Protein AF-K3WG74-F1 (afdb_monomer_lite)

Radius of gyration: 21.39 Å; chains: 1; bounding box: 51×37×61 Å

pLDDT: mean 89.41, std 8.89, range [55.78, 98.56]

Sequence (218 aa):
MHSLAFIHIAVHLGLRHLPSFRGLANLRSLTLTLLFQLEELPDFTDLGSLERLVLTFVSAIDLAPDMAPLRNLQNLMVSFRGTMCCNGFLNGTCDLNNSLCAESKLWGMPTATCLPSNRTGKLATDATRAVFAKFSSSVCSETTEVPETQDDFPDQDGMAQCNGVMYCQCVKPGNRIGMCYNPRMMALSCDGSILPIAMRKRQIKENVGEPRDPIEEV

Structure (mmCIF, N/CA/C/O backbone):
data_AF-K3WG74-F1
#
_entry.id   AF-K3WG74-F1
#
loop_
_atom_site.group_PDB
_atom_site.id
_atom_site.type_symbol
_atom_site.label_atom_id
_atom_site.label_alt_id
_atom_site.label_comp_id
_atom_site.label_asym_id
_atom_site.label_entity_id
_atom_site.label_seq_id
_atom_site.pdbx_PDB_ins_code
_atom_site.Cartn_x
_atom_site.Cartn_y
_atom_site.Cartn_z
_atom_site.occupancy
_atom_site.B_iso_or_equiv
_atom_site.auth_seq_id
_atom_site.auth_comp_id
_atom_site.auth_asym_id
_atom_site.auth_atom_id
_atom_site.pdbx_PDB_model_num
ATOM 1 N N . MET A 1 1 ? -29.083 -1.344 0.952 1.00 55.78 1 MET A N 1
ATOM 2 C CA . MET A 1 1 ? -28.088 -2.003 0.076 1.00 55.78 1 MET A CA 1
ATOM 3 C C . MET A 1 1 ? -27.671 -3.319 0.729 1.00 55.78 1 MET A C 1
ATOM 5 O O . MET A 1 1 ? -26.714 -3.331 1.481 1.00 55.78 1 MET A O 1
ATOM 9 N N . HIS A 1 2 ? -28.419 -4.409 0.522 1.00 64.69 2 HIS A N 1
ATOM 10 C CA . HIS A 1 2 ? -28.180 -5.691 1.219 1.00 64.69 2 HIS A CA 1
ATOM 11 C C . HIS A 1 2 ? -27.402 -6.721 0.383 1.00 64.69 2 HIS A C 1
ATOM 13 O O . HIS A 1 2 ? -27.216 -7.843 0.828 1.00 64.69 2 HIS A O 1
ATOM 19 N N . SER A 1 3 ? -26.939 -6.376 -0.818 1.00 86.19 3 SER A N 1
ATOM 20 C CA . SER A 1 3 ? -26.221 -7.301 -1.711 1.00 86.19 3 SER A CA 1
ATOM 21 C C . SER A 1 3 ? -24.768 -6.907 -1.976 1.00 86.19 3 SER A C 1
ATOM 23 O O . SER A 1 3 ? -24.046 -7.662 -2.624 1.00 86.19 3 SER A O 1
ATOM 25 N N . LEU A 1 4 ? -24.326 -5.734 -1.509 1.00 93.44 4 LEU A N 1
ATOM 26 C CA . LEU A 1 4 ? -22.985 -5.244 -1.804 1.00 93.44 4 LEU A CA 1
ATOM 27 C C . LEU A 1 4 ? -21.949 -6.038 -0.999 1.00 93.44 4 LEU A C 1
ATOM 29 O O . LEU A 1 4 ? -21.817 -5.847 0.206 1.00 93.44 4 LEU A O 1
ATOM 33 N N . ALA A 1 5 ? -21.239 -6.933 -1.684 1.00 96.25 5 ALA A N 1
ATOM 34 C CA . ALA A 1 5 ? -20.245 -7.824 -1.087 1.00 96.25 5 ALA A CA 1
ATOM 35 C C . ALA A 1 5 ? -18.794 -7.399 -1.369 1.00 96.25 5 ALA A C 1
ATOM 37 O O . ALA A 1 5 ? -17.890 -7.784 -0.628 1.00 96.25 5 ALA A O 1
ATOM 38 N N . PHE A 1 6 ? -18.565 -6.583 -2.402 1.00 97.19 6 PHE A N 1
ATOM 39 C CA . PHE A 1 6 ? -17.232 -6.182 -2.845 1.00 97.19 6 PHE A CA 1
ATOM 40 C C . PHE A 1 6 ? -17.208 -4.688 -3.154 1.00 97.19 6 PHE A C 1
ATOM 42 O O . PHE A 1 6 ? -18.033 -4.200 -3.926 1.00 97.19 6 PHE A O 1
ATOM 49 N N . ILE A 1 7 ? -16.248 -3.979 -2.569 1.00 97.31 7 ILE A N 1
ATOM 50 C CA . ILE A 1 7 ? -15.923 -2.594 -2.902 1.00 97.31 7 ILE A CA 1
ATOM 51 C C . ILE A 1 7 ? -14.438 -2.536 -3.246 1.00 97.31 7 ILE A C 1
ATOM 53 O O . ILE A 1 7 ? -13.589 -2.938 -2.449 1.00 97.31 7 ILE A O 1
ATOM 57 N N . HIS A 1 8 ? -14.134 -2.008 -4.428 1.00 97.38 8 HIS A N 1
ATOM 58 C CA . HIS A 1 8 ? -12.783 -1.673 -4.853 1.00 97.38 8 HIS A CA 1
ATOM 59 C C . HIS A 1 8 ? -12.791 -0.226 -5.337 1.00 97.38 8 HIS A C 1
ATOM 61 O O . HIS A 1 8 ? -13.470 0.093 -6.310 1.00 97.38 8 HIS A O 1
ATOM 67 N N . ILE A 1 9 ? -12.045 0.641 -4.658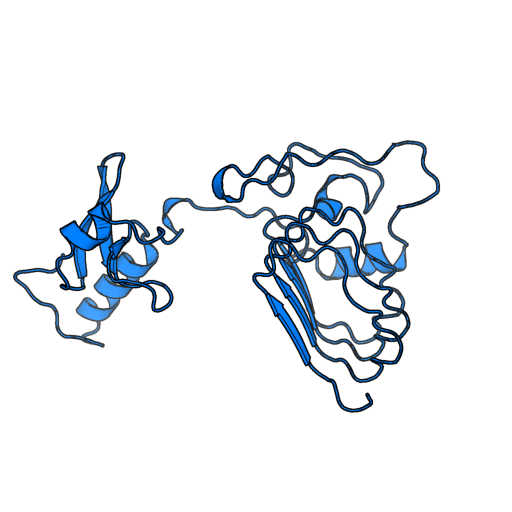 1.00 96.50 9 ILE A N 1
ATOM 68 C CA . ILE A 1 9 ? -11.878 2.045 -5.034 1.00 96.50 9 ILE A CA 1
ATOM 69 C C . ILE A 1 9 ? -10.384 2.282 -5.199 1.00 96.50 9 ILE A C 1
ATOM 71 O O . ILE A 1 9 ? -9.624 2.144 -4.239 1.00 96.50 9 ILE A O 1
ATOM 75 N N . ALA A 1 10 ? -9.967 2.613 -6.420 1.00 94.19 10 ALA A N 1
ATOM 76 C CA . ALA A 1 10 ? -8.564 2.800 -6.745 1.00 94.19 10 ALA A CA 1
ATOM 77 C C . ALA A 1 10 ? -8.319 4.035 -7.610 1.00 94.19 10 ALA A C 1
ATOM 79 O O . ALA A 1 10 ? -9.166 4.406 -8.416 1.00 94.19 10 ALA A O 1
ATOM 80 N N . VAL A 1 11 ? -7.132 4.631 -7.473 1.00 91.31 11 VAL A N 1
ATOM 81 C CA . VAL A 1 11 ? -6.637 5.723 -8.337 1.00 91.31 11 VAL A CA 1
ATOM 82 C C . VAL A 1 11 ? -7.508 6.988 -8.262 1.00 91.31 11 VAL A C 1
ATOM 84 O O . VAL A 1 11 ? -7.749 7.673 -9.253 1.00 91.31 11 VAL A O 1
ATOM 87 N N . HIS A 1 12 ? -7.962 7.340 -7.058 1.00 92.94 12 HIS A N 1
ATOM 88 C CA . HIS A 1 12 ? -8.667 8.599 -6.811 1.00 92.94 12 HIS A CA 1
ATOM 89 C C . HIS A 1 12 ? -7.807 9.535 -5.960 1.00 92.94 12 HIS A C 1
ATOM 91 O O . HIS A 1 12 ? -8.001 9.675 -4.754 1.00 92.94 12 HIS A O 1
ATOM 97 N N . LEU A 1 13 ? -6.856 10.204 -6.614 1.00 89.44 13 LEU A N 1
ATOM 98 C CA . LEU A 1 13 ? -5.808 10.976 -5.937 1.00 89.44 13 LEU A CA 1
ATOM 99 C C . LEU A 1 13 ? -6.343 12.181 -5.144 1.00 89.44 13 LEU A C 1
ATOM 101 O O . LEU A 1 13 ? -5.729 12.581 -4.162 1.00 89.44 13 LEU A O 1
ATOM 105 N N . GLY A 1 14 ? -7.478 12.749 -5.565 1.00 91.44 14 GLY A N 1
ATOM 106 C CA . GLY A 1 14 ? -8.129 13.897 -4.919 1.00 91.44 14 GLY A CA 1
ATOM 107 C C . GLY A 1 14 ? -9.347 13.551 -4.057 1.00 91.44 14 GLY A C 1
ATOM 108 O O . GLY A 1 14 ? -10.034 14.459 -3.593 1.00 91.44 14 GLY A O 1
ATOM 109 N N . LEU A 1 15 ? -9.670 12.264 -3.877 1.00 95.19 15 LEU A N 1
ATOM 110 C CA . LEU A 1 15 ? -10.800 11.861 -3.039 1.00 95.19 15 LEU A CA 1
ATOM 111 C C . LEU A 1 15 ? -10.425 12.017 -1.566 1.00 95.19 15 LEU A C 1
ATOM 113 O O . LEU A 1 15 ? -9.523 11.336 -1.089 1.00 95.19 15 LEU A O 1
ATOM 117 N N . ARG A 1 16 ? -11.144 12.891 -0.857 1.00 95.69 16 ARG A N 1
ATOM 118 C CA . ARG A 1 16 ? -10.861 13.212 0.551 1.00 95.69 16 ARG A CA 1
ATOM 119 C C . ARG A 1 16 ? -11.701 12.461 1.566 1.00 95.69 16 ARG A C 1
ATOM 121 O O . ARG A 1 16 ? -11.229 12.192 2.663 1.00 95.69 16 ARG A O 1
ATOM 128 N N . HIS A 1 17 ? -12.924 12.095 1.189 1.00 96.69 17 HIS A N 1
ATOM 129 C CA . HIS A 1 17 ? -13.871 11.436 2.081 1.00 96.69 17 HIS A CA 1
ATOM 130 C C . HIS A 1 17 ? -14.613 10.325 1.352 1.00 96.69 17 HIS A C 1
ATOM 132 O O . HIS A 1 17 ? -15.000 10.470 0.190 1.00 96.69 17 HIS A O 1
ATOM 138 N N . LEU A 1 18 ? -14.846 9.230 2.066 1.00 96.56 18 LEU A N 1
ATOM 139 C CA . LEU A 1 18 ? -15.735 8.159 1.640 1.00 96.56 18 LEU A CA 1
ATOM 140 C C . LEU A 1 18 ? -17.110 8.332 2.295 1.00 96.56 18 LEU A C 1
ATOM 142 O O . LEU A 1 18 ? -17.206 8.863 3.404 1.00 96.56 18 LEU A O 1
ATOM 146 N N . PRO A 1 19 ? -18.190 7.868 1.646 1.00 94.94 19 PRO A N 1
ATOM 147 C CA . PRO A 1 19 ? -19.478 7.759 2.314 1.00 94.94 19 PRO A CA 1
ATOM 148 C C . PRO A 1 19 ? -19.399 6.757 3.474 1.00 94.94 19 PRO A C 1
ATOM 150 O O . PRO A 1 19 ? -18.538 5.879 3.508 1.00 94.94 19 PRO A O 1
ATOM 153 N N . SER A 1 20 ? -20.341 6.863 4.413 1.00 95.56 20 SER A N 1
ATOM 154 C CA . SER A 1 20 ? -20.428 5.943 5.550 1.00 95.56 20 SER A CA 1
ATOM 155 C C . SER A 1 20 ? -20.570 4.481 5.108 1.00 95.56 20 SER A C 1
ATOM 157 O O . SER A 1 20 ? -21.320 4.172 4.182 1.00 95.56 20 SER A O 1
ATOM 159 N N . PHE A 1 21 ? -19.917 3.572 5.839 1.00 95.44 21 PHE A N 1
ATOM 160 C CA . PHE A 1 21 ? -20.070 2.122 5.681 1.00 95.44 21 PHE A CA 1
ATOM 161 C C . PHE A 1 21 ? -21.264 1.535 6.449 1.00 95.44 21 PHE A C 1
ATOM 163 O O . PHE A 1 21 ? -21.446 0.317 6.491 1.00 95.44 21 PHE A O 1
ATOM 170 N N . ARG A 1 22 ? -22.108 2.384 7.046 1.00 94.81 22 ARG A N 1
ATOM 171 C CA . ARG A 1 22 ? -23.292 1.940 7.782 1.00 94.81 22 ARG A CA 1
ATOM 172 C C . ARG A 1 22 ? -24.234 1.137 6.881 1.00 94.81 22 ARG A C 1
ATOM 174 O O . ARG A 1 22 ? -24.571 1.546 5.772 1.00 94.81 22 ARG A O 1
ATOM 181 N N . GLY A 1 23 ? -24.689 -0.007 7.378 1.00 93.44 23 GLY A N 1
ATOM 182 C CA . GLY A 1 23 ? -25.564 -0.936 6.669 1.00 93.44 23 GLY A CA 1
ATOM 183 C C . GLY A 1 23 ? -24.855 -1.883 5.695 1.00 93.44 23 GLY A C 1
ATOM 184 O O . GLY A 1 23 ? -25.531 -2.719 5.094 1.00 93.44 23 GLY A O 1
ATOM 185 N N . LEU A 1 24 ? -23.523 -1.822 5.555 1.00 94.75 24 LEU A N 1
ATOM 186 C CA . LEU A 1 24 ? -22.733 -2.735 4.714 1.00 94.75 24 LEU A CA 1
ATOM 187 C C . LEU A 1 24 ? -22.474 -4.102 5.383 1.00 94.75 24 LEU A C 1
ATOM 189 O O . LEU A 1 24 ? -21.395 -4.676 5.265 1.00 94.75 24 LEU A O 1
ATOM 193 N N . ALA A 1 25 ? -23.496 -4.667 6.031 1.00 94.25 25 ALA A N 1
ATOM 194 C CA . ALA A 1 25 ? -23.414 -5.907 6.812 1.00 94.25 25 ALA A CA 1
ATOM 195 C C . ALA A 1 25 ? -23.004 -7.154 6.010 1.00 94.25 25 ALA A C 1
ATOM 197 O O . ALA A 1 25 ? -22.552 -8.141 6.590 1.00 94.25 25 ALA A O 1
ATOM 198 N N . ASN A 1 26 ? -23.150 -7.114 4.683 1.00 95.75 26 ASN A N 1
ATOM 199 C CA . ASN A 1 26 ? -22.807 -8.211 3.776 1.00 95.75 26 ASN A CA 1
ATOM 200 C C . ASN A 1 26 ? -21.494 -7.980 3.013 1.00 95.75 26 ASN A C 1
ATOM 202 O O . ASN A 1 26 ? -21.145 -8.794 2.156 1.00 95.75 26 ASN A O 1
ATOM 206 N N . LEU A 1 27 ? -20.768 -6.895 3.307 1.00 97.50 27 LEU A N 1
ATOM 207 C CA . LEU A 1 27 ? -19.495 -6.604 2.662 1.00 97.50 27 LEU A CA 1
ATOM 208 C C . LEU A 1 27 ? -18.448 -7.634 3.093 1.00 97.50 27 LEU A C 1
ATOM 210 O O . LEU A 1 27 ? -18.176 -7.782 4.280 1.00 97.50 27 LEU A O 1
ATOM 214 N N . ARG A 1 28 ? -17.859 -8.331 2.120 1.00 97.94 28 ARG A N 1
ATOM 215 C CA . ARG A 1 28 ? -16.820 -9.350 2.322 1.00 97.94 28 ARG A CA 1
ATOM 216 C C . ARG A 1 28 ? -15.436 -8.856 1.936 1.00 97.94 28 ARG A C 1
ATOM 218 O O . ARG A 1 28 ? -14.453 -9.282 2.534 1.00 97.94 28 ARG A O 1
ATOM 225 N N . SER A 1 29 ? -15.340 -7.944 0.970 1.00 98.38 29 SER A N 1
ATOM 226 C CA . SER A 1 29 ? -14.064 -7.372 0.549 1.00 98.38 29 SER A CA 1
ATOM 227 C C . SER A 1 29 ? -14.130 -5.860 0.389 1.00 98.38 29 SER A C 1
ATOM 229 O O . SER A 1 29 ? -15.003 -5.337 -0.304 1.00 98.38 29 SER A O 1
ATOM 231 N N . LEU A 1 30 ? -13.155 -5.182 0.992 1.00 98.25 30 LEU A N 1
ATOM 232 C CA . LEU A 1 30 ? -12.907 -3.755 0.850 1.00 98.25 30 LEU A CA 1
ATOM 233 C C . LEU A 1 30 ? -11.456 -3.541 0.410 1.00 98.25 30 LEU A C 1
ATOM 235 O O . LEU A 1 30 ? -10.525 -3.923 1.117 1.00 98.25 30 LEU A O 1
ATOM 239 N N . THR A 1 31 ? -11.272 -2.945 -0.766 1.00 97.88 31 THR A N 1
ATOM 240 C CA . THR A 1 31 ? -9.962 -2.558 -1.302 1.00 97.88 31 THR A CA 1
ATOM 241 C C . THR A 1 31 ? -9.949 -1.061 -1.573 1.00 97.88 31 THR A C 1
ATOM 243 O O . THR A 1 31 ? -10.763 -0.570 -2.354 1.00 97.88 31 THR A O 1
ATOM 246 N N . LEU A 1 32 ? -9.030 -0.353 -0.921 1.00 96.69 32 LEU A N 1
ATOM 247 C CA . LEU A 1 32 ? -8.801 1.079 -1.068 1.00 96.69 32 LEU A CA 1
ATOM 248 C C . LEU A 1 32 ? -7.338 1.300 -1.468 1.00 96.69 32 LEU A C 1
ATOM 250 O O . LEU A 1 32 ? -6.422 1.013 -0.691 1.00 96.69 32 LEU A O 1
ATOM 254 N N . THR A 1 33 ? -7.119 1.789 -2.687 1.00 93.81 33 THR A N 1
ATOM 255 C CA . THR A 1 33 ? -5.785 1.847 -3.299 1.00 93.81 33 THR A CA 1
ATOM 256 C C . THR A 1 33 ? -5.506 3.204 -3.941 1.00 93.81 33 THR A C 1
ATOM 258 O O . THR A 1 33 ? -6.338 3.724 -4.674 1.00 93.81 33 THR A O 1
ATOM 261 N N . LEU A 1 34 ? -4.314 3.774 -3.732 1.00 91.94 34 LEU A N 1
ATOM 262 C CA . LEU A 1 34 ? -3.911 5.050 -4.351 1.00 91.94 34 LEU A CA 1
ATOM 263 C C . LEU A 1 34 ? -4.920 6.176 -4.042 1.00 91.94 34 LEU A C 1
ATOM 265 O O . LEU A 1 34 ? -5.407 6.868 -4.938 1.00 91.94 34 LEU A O 1
ATOM 269 N N . LEU A 1 35 ? -5.256 6.325 -2.756 1.00 93.44 35 LEU A N 1
ATOM 270 C CA . LEU A 1 35 ? -6.170 7.347 -2.234 1.00 93.44 35 LEU A CA 1
ATOM 271 C C . LEU A 1 35 ? -5.376 8.354 -1.404 1.00 93.44 35 LEU A C 1
ATOM 273 O O . LEU A 1 35 ? -5.464 8.404 -0.180 1.00 93.44 35 LEU A O 1
ATOM 277 N N . PHE A 1 36 ? -4.539 9.125 -2.091 1.00 89.62 36 PHE A N 1
ATOM 278 C CA . PHE A 1 36 ? -3.505 9.946 -1.463 1.00 89.62 36 PHE A CA 1
ATOM 279 C C . PHE A 1 36 ? -4.029 11.044 -0.540 1.00 89.62 36 PHE A C 1
ATOM 281 O O . PHE A 1 36 ? -3.348 11.394 0.417 1.00 89.62 36 PHE A O 1
ATOM 288 N N . GLN A 1 37 ? -5.209 11.590 -0.837 1.00 91.50 37 GLN A N 1
ATOM 289 C CA . GLN A 1 37 ? -5.832 12.656 -0.053 1.00 91.50 37 GLN A CA 1
ATOM 290 C C . GLN A 1 37 ? -6.964 12.163 0.851 1.00 91.50 37 GLN A C 1
ATOM 292 O O . GLN A 1 37 ? -7.633 12.998 1.452 1.00 91.50 37 GLN A O 1
ATOM 297 N N . LEU A 1 38 ? -7.200 10.849 0.951 1.00 94.62 38 LEU A N 1
ATOM 298 C CA . LEU A 1 38 ? -8.246 10.321 1.824 1.00 94.62 38 LEU A CA 1
ATOM 299 C C . LEU A 1 38 ? -7.862 10.602 3.277 1.00 94.62 38 LEU A C 1
ATOM 301 O O . LEU A 1 38 ? -6.853 10.095 3.755 1.00 94.62 38 LEU A O 1
ATOM 305 N N . GLU A 1 39 ? -8.655 11.428 3.951 1.00 93.38 39 GLU A N 1
ATOM 306 C CA . GLU A 1 39 ? -8.312 11.956 5.275 1.00 93.38 39 GLU A CA 1
ATOM 307 C C . GLU A 1 39 ? -8.609 10.934 6.380 1.00 93.38 39 GLU A C 1
ATOM 309 O O . GLU A 1 39 ? -7.867 10.812 7.354 1.00 93.38 39 GLU A O 1
ATOM 314 N N . GLU A 1 40 ? -9.680 10.156 6.216 1.00 93.94 40 GLU A N 1
ATOM 315 C CA . GLU A 1 40 ? -10.116 9.170 7.200 1.00 93.94 40 GLU A CA 1
ATOM 316 C C . GLU A 1 40 ? -10.863 7.994 6.565 1.00 93.94 40 GLU A C 1
ATOM 318 O O . GLU A 1 40 ? -11.428 8.082 5.470 1.00 93.94 40 GLU A O 1
ATOM 323 N N . LEU A 1 41 ? -10.882 6.875 7.290 1.00 95.62 41 LEU A N 1
ATOM 324 C CA . LEU A 1 41 ? -11.731 5.733 6.972 1.00 95.62 41 LEU A CA 1
ATOM 325 C C . LEU A 1 41 ? -13.051 5.853 7.741 1.00 95.62 41 LEU A C 1
ATOM 327 O O . LEU A 1 41 ? -13.020 6.097 8.950 1.00 95.62 41 LEU A O 1
ATOM 331 N N . PRO A 1 42 ? -14.202 5.611 7.090 1.00 96.31 42 PRO A N 1
ATOM 332 C CA . PRO A 1 42 ? -15.452 5.430 7.807 1.00 96.31 42 PRO A CA 1
ATOM 333 C C . PRO A 1 42 ? -15.363 4.257 8.789 1.00 96.31 42 PRO A C 1
ATOM 335 O O . PRO A 1 42 ? -14.639 3.286 8.565 1.00 96.31 42 PRO A O 1
ATOM 338 N N . ASP A 1 43 ? -16.136 4.349 9.865 1.00 96.00 43 ASP A N 1
ATOM 339 C CA . ASP A 1 43 ? -16.146 3.362 10.940 1.00 96.00 43 ASP A CA 1
ATOM 340 C C . ASP A 1 43 ? -16.548 1.943 10.479 1.00 96.00 43 ASP A C 1
ATOM 342 O O . ASP A 1 43 ? -17.328 1.759 9.539 1.00 96.00 43 ASP A O 1
ATOM 346 N N . PHE A 1 44 ? -16.010 0.930 11.163 1.00 97.38 44 PHE A N 1
ATOM 347 C CA . PHE A 1 44 ? -16.147 -0.481 10.801 1.00 97.38 44 PHE A CA 1
ATOM 348 C C . PHE A 1 44 ? -17.269 -1.233 11.539 1.00 97.38 44 PHE A C 1
ATOM 350 O O . PHE A 1 44 ? -17.385 -2.443 11.354 1.00 97.38 44 PHE A O 1
ATOM 357 N N . THR A 1 45 ? -18.114 -0.564 12.335 1.00 96.75 45 THR A N 1
ATOM 358 C CA . THR A 1 45 ? -19.142 -1.190 13.199 1.00 96.75 45 THR A CA 1
ATOM 359 C C . THR A 1 45 ? -20.008 -2.225 12.478 1.00 96.75 45 THR A C 1
ATOM 361 O O . THR A 1 45 ? -20.247 -3.305 13.016 1.00 96.75 45 THR A O 1
ATOM 364 N N . ASP A 1 46 ? -20.442 -1.937 11.248 1.00 95.94 46 ASP A N 1
ATOM 365 C CA . ASP A 1 46 ? -21.337 -2.820 10.490 1.00 95.94 46 ASP A CA 1
ATOM 366 C C . ASP A 1 46 ? -20.590 -3.829 9.596 1.00 95.94 46 ASP A C 1
ATOM 368 O O . ASP A 1 46 ? -21.221 -4.596 8.877 1.00 95.94 46 ASP A O 1
ATOM 372 N N . LEU A 1 47 ? -19.254 -3.883 9.632 1.00 96.81 47 LEU A N 1
ATOM 373 C CA . LEU A 1 47 ? -18.435 -4.713 8.736 1.00 96.81 47 LEU A CA 1
ATOM 374 C C . LEU A 1 47 ? -18.122 -6.109 9.304 1.00 96.81 47 LEU A C 1
ATOM 376 O O . LEU A 1 47 ? -17.056 -6.673 9.061 1.00 96.81 47 LEU A O 1
ATOM 380 N N . GLY A 1 48 ? -19.062 -6.702 10.044 1.00 96.75 48 GLY A N 1
ATOM 381 C CA . GLY A 1 48 ? -18.874 -8.007 10.694 1.00 96.75 48 GLY A CA 1
ATOM 382 C C . GLY A 1 48 ? -18.596 -9.172 9.737 1.00 96.75 48 GLY A C 1
ATOM 383 O O . GLY A 1 48 ? -17.924 -10.130 10.119 1.00 96.75 48 GLY A O 1
ATOM 384 N N . SER A 1 49 ? -19.067 -9.074 8.490 1.00 97.31 49 SER A N 1
ATOM 385 C CA . SER A 1 49 ? -18.853 -10.078 7.438 1.00 97.31 49 SER A CA 1
ATOM 386 C C . SER A 1 49 ? -17.576 -9.861 6.621 1.00 97.31 49 SER A C 1
ATOM 388 O O . SER A 1 49 ? -17.333 -10.626 5.688 1.00 97.31 49 SER A O 1
ATOM 390 N N . LEU A 1 50 ? -16.774 -8.836 6.929 1.00 98.44 50 LEU A N 1
ATOM 391 C CA . LEU A 1 50 ? -15.599 -8.497 6.134 1.00 98.44 50 LEU A CA 1
ATOM 392 C C . LEU A 1 50 ? -14.518 -9.570 6.290 1.00 98.44 50 LEU A C 1
ATOM 394 O O . LEU A 1 50 ? -14.001 -9.798 7.379 1.00 98.44 50 LEU A O 1
ATOM 398 N N . GLU A 1 51 ? -14.161 -10.206 5.179 1.00 98.56 51 GLU A N 1
ATOM 399 C CA . GLU A 1 51 ? -13.148 -11.260 5.096 1.00 98.56 51 GLU A CA 1
ATOM 400 C C . GLU A 1 51 ? -11.797 -10.697 4.627 1.00 98.56 51 GLU A C 1
ATOM 402 O O . GLU A 1 51 ? -10.742 -11.198 5.023 1.00 98.56 51 GLU A O 1
ATOM 407 N N . ARG A 1 52 ? -11.813 -9.638 3.803 1.00 98.50 52 ARG A N 1
ATOM 408 C CA . ARG A 1 52 ? -10.621 -9.021 3.206 1.00 98.50 52 ARG A CA 1
ATOM 409 C C . ARG A 1 52 ? -10.650 -7.497 3.303 1.00 98.50 52 ARG A C 1
ATOM 411 O O . ARG A 1 52 ? -11.529 -6.863 2.719 1.00 98.50 52 ARG A O 1
ATOM 418 N N . LEU A 1 53 ? -9.623 -6.925 3.929 1.00 98.19 53 LEU A N 1
ATOM 419 C CA . LEU A 1 53 ? -9.350 -5.488 3.951 1.00 98.19 53 LEU A CA 1
ATOM 420 C C . LEU A 1 53 ? -7.971 -5.206 3.347 1.00 98.19 53 LEU A C 1
ATOM 422 O O . LEU A 1 53 ? -6.962 -5.731 3.812 1.00 98.19 53 LEU A O 1
ATOM 426 N N . VAL A 1 54 ? -7.925 -4.381 2.304 1.00 96.56 54 VAL A N 1
ATOM 427 C CA . VAL A 1 54 ? -6.686 -3.974 1.633 1.00 96.56 54 VAL A CA 1
ATOM 428 C C . VAL A 1 54 ? -6.621 -2.455 1.593 1.00 96.56 54 VAL A C 1
ATOM 430 O O . VAL A 1 54 ? -7.495 -1.814 1.012 1.00 96.56 54 VAL A O 1
ATOM 433 N N . LEU A 1 55 ? -5.576 -1.899 2.199 1.00 94.81 55 LEU A N 1
ATOM 434 C CA . LEU A 1 55 ? -5.265 -0.476 2.226 1.00 94.81 55 LEU A CA 1
ATOM 435 C C . LEU A 1 55 ? -3.861 -0.279 1.649 1.00 94.81 55 LEU A C 1
ATOM 437 O O . LEU A 1 55 ? -2.869 -0.692 2.247 1.00 94.81 55 LEU A O 1
ATOM 441 N N . THR A 1 56 ? -3.753 0.338 0.478 1.00 90.75 56 THR A N 1
ATOM 442 C CA . THR A 1 56 ? -2.450 0.543 -0.175 1.00 90.75 56 THR A CA 1
ATOM 443 C C . THR A 1 56 ? -2.320 1.975 -0.658 1.00 90.75 56 THR A C 1
ATOM 445 O O . THR A 1 56 ? -3.211 2.450 -1.361 1.00 90.75 56 THR A O 1
ATOM 448 N N . PHE A 1 57 ? -1.210 2.643 -0.343 1.00 89.00 57 PHE A N 1
ATOM 449 C CA . PHE A 1 57 ? -1.026 4.068 -0.638 1.00 89.00 57 PHE A CA 1
ATOM 450 C C . PHE A 1 57 ? -2.167 4.947 -0.086 1.00 89.00 57 PHE A C 1
ATOM 452 O O . PHE A 1 57 ? -2.884 5.626 -0.827 1.00 89.00 57 PHE A O 1
ATOM 459 N N . VAL A 1 58 ? -2.336 4.904 1.233 1.00 89.81 58 VAL A N 1
ATOM 460 C CA . VAL A 1 58 ? -3.327 5.683 1.994 1.00 89.81 58 VAL A CA 1
ATOM 461 C C . VAL A 1 58 ? -2.608 6.645 2.944 1.00 89.81 58 VAL A C 1
ATOM 463 O O . VAL A 1 58 ? -2.858 6.689 4.145 1.00 89.81 58 VAL A O 1
ATOM 466 N N . SER A 1 59 ? -1.645 7.383 2.393 1.00 86.44 59 SER A N 1
ATOM 467 C CA . SER A 1 59 ? -0.650 8.159 3.140 1.00 86.44 59 SER A CA 1
ATOM 468 C C . SER A 1 59 ? -1.223 9.314 3.968 1.00 86.44 59 SER A C 1
ATOM 470 O O . SER A 1 59 ? -0.553 9.769 4.881 1.00 86.44 59 SER A O 1
ATOM 472 N N . ALA A 1 60 ? -2.426 9.810 3.670 1.00 89.25 60 ALA A N 1
ATOM 473 C CA . ALA A 1 60 ? -3.065 10.864 4.465 1.00 89.25 60 ALA A CA 1
ATOM 474 C C . ALA A 1 60 ? -3.839 10.329 5.685 1.00 89.25 60 ALA A C 1
ATOM 476 O O . ALA A 1 60 ? -4.239 11.112 6.544 1.00 89.25 60 ALA A O 1
ATOM 477 N N . ILE A 1 61 ? -4.031 9.008 5.787 1.00 91.31 61 ILE A N 1
ATOM 478 C CA . ILE A 1 61 ? -4.801 8.394 6.869 1.00 91.31 61 ILE A CA 1
ATOM 479 C C . ILE A 1 61 ? -3.888 8.118 8.062 1.00 91.31 61 ILE A C 1
ATOM 481 O O . ILE A 1 61 ? -3.163 7.120 8.106 1.00 91.31 61 ILE A O 1
ATOM 485 N N . ASP A 1 62 ? -3.998 8.970 9.078 1.00 90.19 62 ASP A N 1
ATOM 486 C CA . ASP A 1 62 ? -3.205 8.849 10.301 1.00 90.19 62 ASP A CA 1
ATOM 487 C C . ASP A 1 62 ? -3.610 7.676 11.197 1.00 90.19 62 ASP A C 1
ATOM 489 O O . ASP A 1 62 ? -2.802 7.216 12.006 1.00 90.19 62 ASP A O 1
ATOM 493 N N . LEU A 1 63 ? -4.859 7.214 11.104 1.00 91.38 63 LEU A N 1
ATOM 494 C CA . LEU A 1 63 ? -5.471 6.302 12.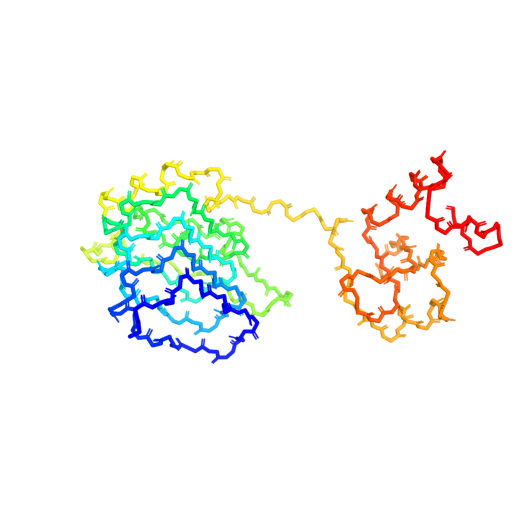071 1.00 91.38 63 LEU A CA 1
ATOM 495 C C . LEU A 1 63 ? -6.358 5.281 11.362 1.00 91.38 63 LEU A C 1
ATOM 497 O O . LEU A 1 63 ? -7.087 5.626 10.434 1.00 91.38 63 LEU A O 1
ATOM 501 N N . ALA A 1 64 ? -6.382 4.049 11.865 1.00 93.50 64 ALA A N 1
ATOM 502 C CA . ALA A 1 64 ? -7.424 3.094 11.504 1.00 93.50 64 ALA A CA 1
ATOM 503 C C . ALA A 1 64 ? -8.585 3.143 12.522 1.00 93.50 64 ALA A C 1
ATOM 505 O O . ALA A 1 64 ? -8.321 3.281 13.723 1.00 93.50 64 ALA A O 1
ATOM 506 N N . PRO A 1 65 ? -9.849 2.978 12.081 1.00 95.56 65 PRO A N 1
ATOM 507 C CA . PRO A 1 65 ? -10.975 2.714 12.972 1.00 95.56 65 PRO A CA 1
ATOM 508 C C . PRO A 1 65 ? -10.753 1.450 13.811 1.00 95.56 65 PRO A C 1
ATOM 510 O O . PRO A 1 65 ? -9.887 0.620 13.510 1.00 95.56 65 PRO A O 1
ATOM 513 N N . ASP A 1 66 ? -11.550 1.287 14.868 1.00 96.44 66 ASP A N 1
ATOM 514 C CA . ASP A 1 66 ? -11.495 0.074 15.682 1.00 96.44 66 ASP A CA 1
ATOM 515 C C . ASP A 1 66 ? -11.826 -1.159 14.829 1.00 96.44 66 ASP A C 1
ATOM 517 O O . ASP A 1 66 ? -12.814 -1.192 14.097 1.00 96.44 66 ASP A O 1
ATOM 521 N N . MET A 1 67 ? -10.981 -2.184 14.917 1.00 97.56 67 MET A N 1
ATOM 522 C CA . MET A 1 67 ? -11.136 -3.430 14.172 1.00 97.56 67 MET A CA 1
ATOM 523 C C . MET A 1 67 ? -11.843 -4.518 14.987 1.00 97.56 67 MET A C 1
ATOM 525 O O . MET A 1 67 ? -12.079 -5.600 14.453 1.00 97.56 67 MET A O 1
ATOM 529 N N . ALA A 1 68 ? -12.241 -4.251 16.239 1.00 97.94 68 ALA A N 1
ATOM 530 C CA . ALA A 1 68 ? -13.067 -5.169 17.032 1.00 97.94 68 ALA A CA 1
ATOM 531 C C . ALA A 1 68 ? -14.324 -5.703 16.298 1.00 97.94 68 ALA A C 1
ATOM 533 O O . ALA A 1 68 ? -14.663 -6.878 16.480 1.00 97.94 68 ALA A O 1
ATOM 534 N N . PRO A 1 69 ? -15.018 -4.916 15.446 1.00 97.75 69 PRO A N 1
ATOM 535 C CA . PRO A 1 69 ? -16.162 -5.414 14.683 1.00 97.75 69 PRO A CA 1
ATOM 536 C C . PRO A 1 69 ? -15.811 -6.431 13.584 1.00 97.75 69 PRO A C 1
ATOM 538 O O . PRO A 1 69 ? -16.690 -7.186 13.172 1.00 97.75 69 PRO A O 1
ATOM 541 N N . LEU A 1 70 ? -14.556 -6.494 13.119 1.00 97.94 70 LEU A N 1
ATOM 542 C CA . LEU A 1 70 ? -14.116 -7.291 11.962 1.00 97.94 70 LEU A CA 1
ATOM 543 C C . LEU A 1 70 ? -13.916 -8.781 12.308 1.00 97.94 70 LEU A C 1
ATOM 545 O O . LEU A 1 70 ? -12.831 -9.347 12.162 1.00 97.94 70 LEU A O 1
ATOM 549 N N . ARG A 1 71 ? -14.976 -9.434 12.788 1.00 96.44 71 ARG A N 1
ATOM 550 C CA . ARG A 1 71 ? -14.937 -10.794 13.360 1.00 96.44 71 ARG A CA 1
ATOM 551 C C . ARG A 1 71 ? -14.536 -11.877 12.355 1.00 96.44 71 ARG A C 1
ATOM 553 O O . ARG A 1 71 ? -13.935 -12.872 12.752 1.00 96.44 71 ARG A O 1
ATOM 560 N N . ASN A 1 72 ? -14.834 -11.671 11.073 1.00 98.00 72 ASN A N 1
ATOM 561 C CA . ASN A 1 72 ? -14.573 -12.636 10.004 1.00 98.00 72 ASN A CA 1
ATOM 562 C C . ASN A 1 72 ? -13.303 -12.330 9.197 1.00 98.00 72 ASN A C 1
ATOM 564 O O . ASN A 1 72 ? -13.084 -12.957 8.162 1.00 98.00 72 ASN A O 1
ATOM 568 N N . LEU A 1 73 ? -12.457 -11.396 9.650 1.00 98.44 73 LEU A N 1
ATOM 569 C CA . LEU A 1 73 ? -11.297 -10.957 8.878 1.00 98.44 73 LEU A CA 1
ATOM 570 C C . LEU A 1 73 ? -10.266 -12.086 8.724 1.00 98.44 73 LEU A C 1
ATOM 572 O O . LEU A 1 73 ? -9.649 -12.554 9.692 1.00 98.44 73 LEU A O 1
ATOM 576 N N . GLN A 1 74 ? -10.066 -12.498 7.474 1.00 98.00 74 GLN A N 1
ATOM 577 C CA . GLN A 1 74 ? -9.127 -13.539 7.059 1.00 98.00 74 GLN A CA 1
ATOM 578 C C . GLN A 1 74 ? -7.878 -12.957 6.406 1.00 98.00 74 GLN A C 1
ATOM 580 O O . GLN A 1 74 ? -6.833 -13.594 6.439 1.00 98.00 74 GLN A O 1
ATOM 585 N N . ASN A 1 75 ? -7.978 -11.761 5.821 1.00 97.25 75 ASN A N 1
ATOM 586 C CA . ASN A 1 75 ? -6.878 -11.090 5.144 1.00 97.25 75 ASN A CA 1
ATOM 587 C C . ASN A 1 75 ? -6.877 -9.595 5.468 1.00 97.25 75 ASN A C 1
ATOM 589 O O . ASN A 1 75 ? -7.875 -8.906 5.237 1.00 97.25 75 ASN A O 1
ATOM 593 N N . LEU A 1 76 ? -5.733 -9.093 5.928 1.00 96.69 76 LEU A N 1
ATOM 594 C CA . LEU A 1 76 ? -5.466 -7.668 6.084 1.00 96.69 76 LEU A CA 1
ATOM 595 C C . LEU A 1 76 ? -4.152 -7.321 5.388 1.00 96.69 76 LEU A C 1
ATOM 597 O O . LEU A 1 76 ? -3.135 -7.968 5.630 1.00 96.69 76 LEU A O 1
ATOM 601 N N . MET A 1 77 ? -4.169 -6.289 4.553 1.00 93.38 77 MET A N 1
ATOM 602 C CA . MET A 1 77 ? -2.970 -5.731 3.937 1.00 93.38 77 MET A CA 1
ATOM 603 C C . MET A 1 77 ? -2.944 -4.223 4.142 1.00 93.38 77 MET A C 1
ATOM 605 O O . MET A 1 77 ? -3.911 -3.539 3.809 1.00 93.38 77 MET A O 1
ATOM 609 N N . VAL A 1 78 ? -1.832 -3.724 4.676 1.00 91.88 78 VAL A N 1
ATOM 610 C CA . VAL A 1 78 ? -1.541 -2.291 4.797 1.00 91.88 78 VAL A CA 1
ATOM 611 C C . VAL A 1 78 ? -0.125 -2.081 4.283 1.00 91.88 78 VAL A C 1
ATOM 613 O O . VAL A 1 78 ? 0.828 -2.465 4.957 1.00 91.88 78 VAL A O 1
ATOM 616 N N . SER A 1 79 ? 0.025 -1.534 3.078 1.00 84.81 79 SER A N 1
ATOM 617 C CA . SER A 1 79 ? 1.326 -1.503 2.392 1.00 84.81 79 SER A CA 1
ATOM 618 C C . SER A 1 79 ? 1.552 -0.243 1.558 1.00 84.81 79 SER A C 1
ATOM 620 O O . SER A 1 79 ? 0.632 0.541 1.315 1.00 84.81 79 SER A O 1
ATOM 622 N N . PHE A 1 80 ? 2.787 -0.084 1.068 1.00 72.25 80 PHE A N 1
ATOM 623 C CA . PHE A 1 80 ? 3.226 0.946 0.119 1.00 72.25 80 PHE A CA 1
ATOM 624 C C . PHE A 1 80 ? 3.100 2.410 0.566 1.00 72.25 80 PHE A C 1
ATOM 626 O O . PHE A 1 80 ? 3.534 3.260 -0.201 1.00 72.25 80 PHE A O 1
ATOM 633 N N . ARG A 1 81 ? 2.545 2.689 1.762 1.00 74.62 81 ARG A N 1
ATOM 634 C CA . ARG A 1 81 ? 2.598 3.926 2.587 1.00 74.62 81 ARG A CA 1
ATOM 635 C C . ARG A 1 81 ? 1.265 4.163 3.303 1.00 74.62 81 ARG A C 1
ATOM 637 O O . ARG A 1 81 ? 0.256 4.481 2.677 1.00 74.62 81 ARG A O 1
ATOM 644 N N . GLY A 1 82 ? 1.279 4.040 4.625 1.00 78.81 82 GLY A N 1
ATOM 645 C CA . GLY A 1 82 ? 0.188 4.441 5.510 1.00 78.81 82 GLY A CA 1
ATOM 646 C C . GLY A 1 82 ? 0.803 4.996 6.785 1.00 78.81 82 GLY A C 1
ATOM 647 O O . GLY A 1 82 ? 1.524 4.271 7.471 1.00 78.81 82 GLY A O 1
ATOM 648 N N . THR A 1 83 ? 0.561 6.271 7.092 1.00 88.88 83 THR A N 1
ATOM 649 C CA . THR A 1 83 ? 1.241 6.960 8.205 1.00 88.88 83 THR A CA 1
ATOM 650 C C . THR A 1 83 ? 0.944 6.298 9.546 1.00 88.88 83 THR A C 1
ATOM 652 O O . THR A 1 83 ? 1.820 6.255 10.409 1.00 88.88 83 THR A O 1
ATOM 655 N N . MET A 1 84 ? -0.217 5.645 9.673 1.00 90.88 84 MET A N 1
ATOM 656 C CA . MET A 1 84 ? -0.593 4.790 10.807 1.00 90.88 84 MET A CA 1
ATOM 657 C C . MET A 1 84 ? 0.440 3.702 11.176 1.00 90.88 84 MET A C 1
ATOM 659 O O . MET A 1 84 ? 0.437 3.211 12.304 1.00 90.88 84 MET A O 1
ATOM 663 N N . CYS A 1 85 ? 1.323 3.312 10.250 1.00 91.25 85 CYS A N 1
ATOM 664 C CA . CYS A 1 85 ? 2.364 2.311 10.492 1.00 91.25 85 CYS A CA 1
ATOM 665 C C . CYS A 1 85 ? 3.569 2.842 11.275 1.00 91.25 85 CYS A C 1
ATOM 667 O O . CYS A 1 85 ? 4.334 2.046 11.810 1.00 91.25 85 CYS A O 1
ATOM 669 N N . CYS A 1 86 ? 3.752 4.160 11.349 1.00 91.50 86 CYS A N 1
ATOM 670 C CA . CYS A 1 86 ? 4.952 4.754 11.934 1.00 91.50 86 CYS A CA 1
ATOM 671 C C . CYS A 1 86 ? 4.681 6.002 12.784 1.00 91.50 86 CYS A C 1
ATOM 673 O O . CYS A 1 86 ? 5.568 6.450 13.497 1.00 91.50 86 CYS A O 1
ATOM 675 N N . ASN A 1 87 ? 3.496 6.614 12.700 1.00 92.81 87 ASN A N 1
ATOM 676 C CA . ASN A 1 87 ? 3.205 7.902 13.337 1.00 92.81 87 ASN A CA 1
ATOM 677 C C . ASN A 1 87 ? 2.890 7.770 14.841 1.00 92.81 87 ASN A C 1
ATOM 679 O O . ASN A 1 87 ? 2.464 8.733 15.481 1.00 92.81 87 ASN A O 1
ATOM 683 N N . GLY A 1 88 ? 3.061 6.572 15.411 1.00 92.75 88 GLY A N 1
ATOM 684 C CA . GLY A 1 88 ? 2.722 6.239 16.792 1.00 92.75 88 GLY A CA 1
ATOM 685 C C . GLY A 1 88 ? 1.283 5.775 17.017 1.00 92.75 88 GLY A C 1
ATOM 686 O O . GLY A 1 88 ? 0.895 5.590 18.168 1.00 92.75 88 GLY A O 1
ATOM 687 N N . PHE A 1 89 ? 0.461 5.581 15.981 1.00 93.94 89 PHE A N 1
ATOM 688 C CA . PHE A 1 89 ? -0.920 5.099 16.127 1.00 93.94 89 PHE A CA 1
ATOM 689 C C . PHE A 1 89 ? -1.031 3.768 16.898 1.00 93.94 89 PHE A C 1
ATOM 691 O O . PHE A 1 89 ? -1.827 3.671 17.836 1.00 93.94 89 PHE A O 1
ATOM 698 N N . LEU A 1 90 ? -0.230 2.759 16.538 1.00 92.25 90 LEU A N 1
ATOM 699 C CA . LEU A 1 90 ? -0.396 1.389 17.044 1.00 92.25 90 LEU A CA 1
ATOM 700 C C . LEU A 1 90 ? -0.072 1.235 18.538 1.00 92.25 90 LEU A C 1
ATOM 702 O O . LEU A 1 90 ? -0.830 0.606 19.280 1.00 92.25 90 LEU A O 1
ATOM 706 N N . ASN A 1 91 ? 1.048 1.801 18.982 1.00 88.88 91 ASN A N 1
ATOM 707 C CA . ASN A 1 91 ? 1.603 1.581 20.322 1.00 88.88 91 ASN A CA 1
ATOM 708 C C . ASN A 1 91 ? 2.133 2.862 20.993 1.00 88.88 91 ASN A C 1
ATOM 710 O O . ASN A 1 91 ? 2.744 2.781 22.053 1.00 88.88 91 ASN A O 1
ATOM 714 N N . GLY A 1 92 ? 1.921 4.036 20.393 1.00 90.12 92 GLY A N 1
ATOM 715 C CA . GLY A 1 92 ? 2.460 5.307 20.884 1.00 90.12 92 GLY A CA 1
ATOM 716 C C . GLY A 1 92 ? 3.909 5.589 20.473 1.00 90.12 92 GLY A C 1
ATOM 717 O O . GLY A 1 92 ? 4.386 6.698 20.701 1.00 90.12 92 GLY A O 1
ATOM 718 N N . THR A 1 93 ? 4.608 4.643 19.839 1.00 90.44 93 THR A N 1
ATOM 719 C CA . THR A 1 93 ? 5.989 4.823 19.375 1.00 90.44 93 THR A CA 1
ATOM 720 C C . THR A 1 93 ? 6.003 5.320 17.936 1.00 90.44 93 THR A C 1
ATOM 722 O O . THR A 1 93 ? 5.558 4.620 17.030 1.00 90.44 93 THR A O 1
ATOM 725 N N . CYS A 1 94 ? 6.513 6.533 17.729 1.00 92.81 94 CYS A N 1
ATOM 726 C CA . CYS A 1 94 ? 6.706 7.084 16.395 1.00 92.81 94 CYS A CA 1
ATOM 727 C C . CYS A 1 94 ? 8.102 6.748 15.851 1.00 92.81 94 CYS A C 1
ATOM 729 O O . CYS A 1 94 ? 9.085 6.916 16.573 1.00 92.81 94 CYS A O 1
ATOM 731 N N . ASP A 1 95 ? 8.186 6.339 14.586 1.00 91.62 95 ASP A N 1
ATOM 732 C CA . ASP A 1 95 ? 9.436 6.084 13.867 1.00 91.62 95 ASP A CA 1
ATOM 733 C C . ASP A 1 95 ? 9.396 6.684 12.453 1.00 91.62 95 ASP A C 1
ATOM 735 O O . ASP A 1 95 ? 8.982 6.047 11.486 1.00 91.62 95 ASP A O 1
ATOM 739 N N . LEU A 1 96 ? 9.848 7.933 12.314 1.00 90.25 96 LEU A N 1
ATOM 740 C CA . LEU A 1 96 ? 9.898 8.614 11.014 1.00 90.25 96 LEU A CA 1
ATOM 741 C C . LEU A 1 96 ? 11.021 8.107 10.093 1.00 90.25 96 LEU A C 1
ATOM 743 O O . LEU A 1 96 ? 11.062 8.514 8.934 1.00 90.25 96 LEU A O 1
ATOM 747 N N . ASN A 1 97 ? 11.912 7.228 10.573 1.00 88.75 97 ASN A N 1
ATOM 748 C CA . ASN A 1 97 ? 12.906 6.577 9.718 1.00 88.75 97 ASN A CA 1
ATOM 749 C C . ASN A 1 97 ? 12.318 5.378 8.961 1.00 88.75 97 ASN A C 1
ATOM 751 O O . ASN A 1 97 ? 12.940 4.892 8.017 1.00 88.75 97 ASN A O 1
ATOM 755 N N . ASN A 1 98 ? 11.123 4.915 9.339 1.00 86.94 98 ASN A N 1
ATOM 756 C CA . ASN A 1 98 ? 10.432 3.852 8.627 1.00 86.94 98 ASN A CA 1
ATOM 757 C C . ASN A 1 98 ? 10.130 4.274 7.175 1.00 86.94 98 ASN A C 1
ATOM 759 O O . ASN A 1 98 ? 9.555 5.338 6.918 1.00 86.94 98 ASN A O 1
ATOM 763 N N . SER A 1 99 ? 10.469 3.413 6.211 1.00 83.69 99 SER A N 1
ATOM 764 C CA . SER A 1 99 ? 10.326 3.693 4.774 1.00 83.69 99 SER A CA 1
ATOM 765 C C . SER A 1 99 ? 8.885 3.992 4.341 1.00 83.69 99 SER A C 1
ATOM 767 O O . SER A 1 99 ? 8.672 4.749 3.392 1.00 83.69 99 SER A O 1
ATOM 769 N N . LEU A 1 100 ? 7.884 3.490 5.075 1.00 85.00 100 LEU A N 1
ATOM 770 C CA . LEU A 1 100 ? 6.462 3.758 4.829 1.00 85.00 100 LEU A CA 1
ATOM 771 C C . LEU A 1 100 ? 6.044 5.200 5.145 1.00 85.00 100 LEU A C 1
ATOM 773 O O . LEU A 1 100 ? 4.931 5.596 4.798 1.00 85.00 100 LEU A O 1
ATOM 777 N N . CYS A 1 101 ? 6.918 5.971 5.786 1.00 87.88 101 CYS A N 1
ATOM 778 C CA . CYS A 1 101 ? 6.654 7.330 6.245 1.00 87.88 101 CYS A CA 1
ATOM 779 C C . CYS A 1 101 ? 7.671 8.367 5.793 1.00 87.88 101 CYS A C 1
ATOM 781 O O . CYS A 1 101 ? 7.462 9.560 6.021 1.00 87.88 101 CYS A O 1
ATOM 783 N N . ALA A 1 102 ? 8.737 7.923 5.132 1.00 85.31 102 ALA A N 1
ATOM 784 C CA . ALA A 1 102 ? 9.663 8.796 4.436 1.00 85.31 102 ALA A CA 1
ATOM 785 C C . ALA A 1 102 ? 8.943 9.617 3.351 1.00 85.31 102 ALA A C 1
ATOM 787 O O . ALA A 1 102 ? 7.842 9.281 2.921 1.00 85.31 102 ALA A O 1
ATOM 788 N N . GLU A 1 103 ? 9.579 10.664 2.841 1.00 85.25 103 GLU A N 1
ATOM 789 C CA . GLU A 1 103 ? 9.097 11.369 1.650 1.00 85.25 103 GLU A CA 1
ATOM 790 C C . GLU A 1 103 ? 8.985 10.404 0.446 1.00 85.25 103 GLU A C 1
ATOM 792 O O . GLU A 1 103 ? 9.797 9.489 0.278 1.00 85.25 103 GLU A O 1
ATOM 797 N N . SER A 1 104 ? 7.988 10.606 -0.420 1.00 79.56 104 SER A N 1
ATOM 798 C CA . SER A 1 104 ? 7.953 9.995 -1.752 1.00 79.56 104 SER A CA 1
ATOM 799 C C . SER A 1 104 ? 7.926 11.068 -2.825 1.00 79.56 104 SER A C 1
ATOM 801 O O . SER A 1 104 ? 6.879 11.644 -3.114 1.00 79.56 104 SER A O 1
ATOM 803 N N . LYS A 1 105 ? 9.070 11.289 -3.474 1.00 78.06 105 LYS A N 1
ATOM 804 C CA . LYS A 1 105 ? 9.166 12.224 -4.604 1.00 78.06 105 LYS A CA 1
ATOM 805 C C . LYS A 1 105 ? 8.384 11.737 -5.820 1.00 78.06 105 LYS A C 1
ATOM 807 O O . LYS A 1 105 ? 7.742 12.543 -6.479 1.00 78.06 105 LYS A O 1
ATOM 812 N N . LEU A 1 106 ? 8.395 10.424 -6.071 1.00 73.88 106 LEU A N 1
ATOM 813 C CA . LEU A 1 106 ? 7.665 9.809 -7.184 1.00 73.88 106 LEU A CA 1
ATOM 814 C C . LEU A 1 106 ? 6.158 10.074 -7.090 1.00 73.88 106 LEU A C 1
ATOM 816 O O . LEU A 1 106 ? 5.524 10.389 -8.090 1.00 73.88 106 LEU A O 1
ATOM 820 N N . TRP A 1 107 ? 5.599 9.970 -5.883 1.00 74.62 107 TRP A N 1
ATOM 821 C CA . TRP A 1 107 ? 4.162 10.125 -5.654 1.00 74.62 107 TRP A CA 1
ATOM 822 C C . TRP A 1 107 ? 3.769 11.505 -5.115 1.00 74.62 107 TRP A C 1
ATOM 824 O O . TRP A 1 107 ? 2.591 11.738 -4.869 1.00 74.62 107 TRP A O 1
ATOM 834 N N . GLY A 1 108 ? 4.725 12.421 -4.920 1.00 77.06 108 GLY A N 1
ATOM 835 C CA . GLY A 1 108 ? 4.478 13.740 -4.326 1.00 77.06 108 GLY A CA 1
ATOM 836 C C . GLY A 1 108 ? 3.953 13.679 -2.886 1.00 77.06 108 GLY A C 1
ATOM 837 O O . GLY A 1 108 ? 3.184 14.548 -2.480 1.00 77.06 108 GLY A O 1
ATOM 838 N N . MET A 1 109 ? 4.313 12.638 -2.128 1.00 78.50 109 MET A N 1
ATOM 839 C CA . MET A 1 109 ? 3.857 12.449 -0.747 1.00 78.50 109 MET A CA 1
ATOM 840 C C . MET A 1 109 ? 4.879 13.033 0.237 1.00 78.50 109 MET A C 1
ATOM 842 O O . MET A 1 109 ? 6.052 12.649 0.170 1.00 78.50 109 MET A O 1
ATOM 846 N N . PRO A 1 110 ? 4.465 13.907 1.170 1.00 84.38 110 PRO A N 1
ATOM 847 C CA . PRO A 1 110 ? 5.361 14.432 2.193 1.00 84.38 110 PRO A CA 1
ATOM 848 C C . PRO A 1 110 ? 5.708 13.366 3.241 1.00 84.38 110 PRO A C 1
ATOM 850 O O . PRO A 1 110 ? 5.022 12.352 3.376 1.00 84.38 110 PRO A O 1
ATOM 853 N N . THR A 1 111 ? 6.764 13.628 4.012 1.00 87.44 111 THR A N 1
ATOM 854 C CA . THR A 1 111 ? 7.097 12.845 5.209 1.00 87.44 111 THR A CA 1
ATOM 855 C C . THR A 1 111 ? 5.936 12.872 6.206 1.00 87.44 111 THR A C 1
ATOM 857 O O . THR A 1 111 ? 5.302 13.911 6.407 1.00 87.44 111 THR A O 1
ATOM 860 N N . ALA A 1 112 ? 5.679 11.737 6.857 1.00 90.00 112 ALA A N 1
ATOM 861 C CA . ALA A 1 112 ? 4.696 11.643 7.930 1.00 90.00 112 ALA A CA 1
ATOM 862 C C . ALA A 1 112 ? 5.044 12.567 9.110 1.00 90.00 112 ALA A C 1
ATOM 864 O O . ALA A 1 112 ? 6.202 12.923 9.334 1.00 90.00 112 ALA A O 1
ATOM 865 N N . THR A 1 113 ? 4.042 12.890 9.925 1.00 91.94 113 THR A N 1
ATOM 866 C CA . THR A 1 113 ? 4.249 13.575 11.207 1.00 91.94 113 THR A CA 1
ATOM 867 C C . THR A 1 113 ? 3.878 12.656 12.360 1.00 91.94 113 THR A C 1
ATOM 869 O O . THR A 1 113 ? 2.954 11.851 12.252 1.00 91.94 113 THR A O 1
ATOM 872 N N . CYS A 1 114 ? 4.611 12.750 13.469 1.00 92.81 114 CYS A N 1
ATOM 873 C CA . CYS A 1 114 ? 4.283 11.978 14.661 1.00 92.81 114 CYS A CA 1
ATOM 874 C C . CYS A 1 114 ? 3.012 12.509 15.318 1.00 92.81 114 CYS A C 1
ATOM 876 O O . CYS A 1 114 ? 2.858 13.716 15.523 1.00 92.81 114 CYS A O 1
ATOM 878 N N . LEU A 1 115 ? 2.145 11.597 15.749 1.00 92.25 115 LEU A N 1
ATOM 879 C CA . LEU A 1 115 ? 1.043 11.943 16.632 1.00 92.25 115 LEU A CA 1
ATOM 880 C C . LEU A 1 115 ? 1.596 12.354 18.017 1.00 92.25 115 LEU A C 1
ATOM 882 O O . LEU A 1 115 ? 2.595 11.786 18.462 1.00 92.25 115 LEU A O 1
ATOM 886 N N . PRO A 1 116 ? 0.948 13.289 18.742 1.00 89.38 116 PRO A N 1
ATOM 887 C CA . PRO A 1 116 ? 1.437 13.765 20.040 1.00 89.38 116 PRO A CA 1
ATOM 888 C C . PRO A 1 116 ? 1.636 12.637 21.065 1.00 89.38 116 PRO A C 1
ATOM 890 O O . PRO A 1 116 ? 0.775 11.770 21.191 1.00 89.38 116 PRO A O 1
ATOM 893 N N . SER A 1 117 ? 2.717 12.666 21.848 1.00 79.69 117 SER A N 1
ATOM 894 C CA . SER A 1 117 ? 3.061 11.566 22.770 1.00 79.69 117 SER A CA 1
ATOM 895 C C . SER A 1 117 ? 2.146 11.455 24.001 1.00 79.69 117 SER A C 1
ATOM 897 O O . SER A 1 117 ? 1.892 10.355 24.475 1.00 79.69 117 SER A O 1
ATOM 899 N N . ASN A 1 118 ? 1.598 12.570 24.502 1.00 79.44 118 ASN A N 1
ATOM 900 C CA . ASN A 1 118 ? 0.794 12.616 25.741 1.00 79.44 118 ASN A CA 1
ATOM 901 C C . ASN A 1 118 ? -0.723 12.506 25.500 1.00 79.44 118 ASN A C 1
ATOM 903 O O . ASN A 1 118 ? -1.528 13.042 26.263 1.00 79.44 118 ASN A O 1
ATOM 907 N N . ARG A 1 119 ? -1.137 11.869 24.404 1.00 81.81 119 ARG A N 1
ATOM 908 C CA . ARG A 1 119 ? -2.554 11.752 24.036 1.00 81.81 119 ARG A CA 1
ATOM 909 C C . ARG A 1 119 ? -3.199 10.518 24.656 1.00 81.81 119 ARG A C 1
ATOM 911 O O . ARG A 1 119 ? -2.649 9.425 24.618 1.00 81.81 119 ARG A O 1
ATOM 918 N N . THR A 1 120 ? -4.418 10.693 25.147 1.00 73.62 120 THR A N 1
ATOM 919 C CA . THR A 1 120 ? -5.299 9.595 25.576 1.00 73.62 120 THR A CA 1
ATOM 920 C C . THR A 1 120 ? -6.167 9.065 24.431 1.00 73.62 120 THR A C 1
ATOM 922 O O . THR A 1 120 ? -6.710 7.969 24.524 1.00 73.62 120 THR A O 1
ATOM 925 N N . GLY A 1 121 ? -6.288 9.828 23.338 1.00 75.75 121 GLY A N 1
ATOM 926 C CA . GLY A 1 121 ? -7.029 9.464 22.131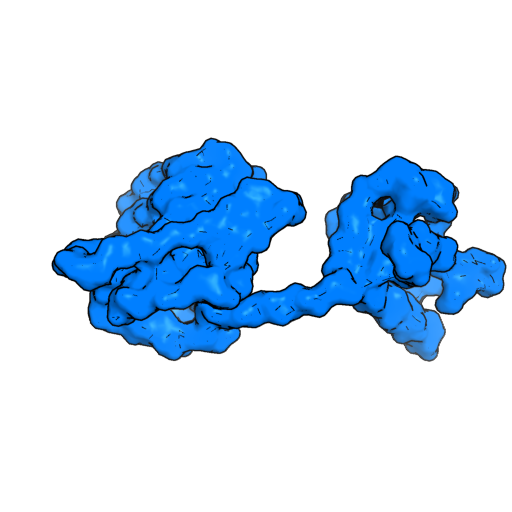 1.00 75.75 121 GLY A CA 1
ATOM 927 C C . GLY A 1 121 ? -6.126 9.143 20.938 1.00 75.75 121 GLY A C 1
ATOM 928 O O . GLY A 1 121 ? -4.910 9.346 20.969 1.00 75.75 121 GLY A O 1
ATOM 929 N N . LYS A 1 122 ? -6.741 8.672 19.848 1.00 79.06 122 LYS A N 1
ATOM 930 C CA . LYS A 1 122 ? -6.069 8.298 18.589 1.00 79.06 122 LYS A CA 1
ATOM 931 C C . LYS A 1 122 ? -5.113 7.095 18.705 1.00 79.06 122 LYS A C 1
ATOM 933 O O . LYS A 1 122 ? -4.297 6.877 17.815 1.00 79.06 122 LYS A O 1
ATOM 938 N N . LEU A 1 123 ? -5.103 6.372 19.821 1.00 90.94 123 LEU A N 1
ATOM 939 C CA . LEU A 1 123 ? -4.335 5.132 19.957 1.00 90.94 123 LEU A CA 1
ATOM 940 C C . LEU A 1 123 ? -5.188 3.977 19.444 1.00 90.94 123 LEU A C 1
ATOM 942 O O . LEU A 1 123 ? -6.404 3.980 19.641 1.00 90.94 123 LEU A O 1
ATOM 946 N N . ALA A 1 124 ? -4.554 2.991 18.815 1.00 94.75 124 ALA A N 1
ATOM 947 C CA . ALA A 1 124 ? -5.235 1.751 18.475 1.00 94.75 124 ALA A CA 1
ATOM 948 C C . ALA A 1 124 ? -5.859 1.124 19.737 1.00 94.75 124 ALA A C 1
ATOM 950 O O . ALA A 1 124 ? -5.301 1.213 20.836 1.00 94.75 124 ALA A O 1
ATOM 951 N N . THR A 1 125 ? -7.012 0.479 19.593 1.00 95.62 125 THR A N 1
ATOM 952 C CA . THR A 1 125 ? -7.587 -0.353 20.657 1.00 95.62 125 THR A CA 1
ATOM 953 C C . THR A 1 125 ? -6.762 -1.632 20.825 1.00 95.62 125 THR A C 1
ATOM 955 O O . THR A 1 125 ? -5.953 -1.985 19.958 1.00 95.62 125 THR A O 1
ATOM 958 N N . ASP A 1 126 ? -6.973 -2.367 21.920 1.00 96.06 126 ASP A N 1
ATOM 959 C CA . ASP A 1 126 ? -6.358 -3.692 22.087 1.00 96.06 126 ASP A CA 1
ATOM 960 C C . ASP A 1 126 ? -6.775 -4.656 20.971 1.00 96.06 126 ASP A C 1
ATOM 962 O O . ASP A 1 126 ? -5.947 -5.411 20.461 1.00 96.06 126 ASP A O 1
ATOM 966 N N . ALA A 1 127 ? -8.036 -4.579 20.534 1.00 96.56 127 ALA A N 1
ATOM 967 C CA . ALA A 1 127 ? -8.545 -5.374 19.426 1.00 96.56 127 ALA A CA 1
ATOM 968 C C . ALA A 1 127 ? -7.831 -5.033 18.109 1.00 96.56 127 ALA A C 1
ATOM 970 O O . ALA A 1 127 ? -7.347 -5.935 17.427 1.00 96.56 127 ALA A O 1
ATOM 971 N N . THR A 1 128 ? -7.687 -3.745 17.777 1.00 97.31 128 THR A N 1
ATOM 972 C CA . THR A 1 128 ? -6.947 -3.320 16.582 1.00 97.31 128 THR A CA 1
ATOM 973 C C . THR A 1 128 ? -5.485 -3.748 16.647 1.00 97.31 128 THR A C 1
ATOM 975 O O . THR A 1 128 ? -4.980 -4.313 15.680 1.00 97.31 128 THR A O 1
ATOM 978 N N . ARG A 1 129 ? -4.804 -3.571 17.788 1.00 96.62 129 ARG A N 1
ATOM 979 C CA . ARG A 1 129 ? -3.427 -4.065 17.964 1.00 96.62 129 ARG A CA 1
ATOM 980 C C . ARG A 1 129 ? -3.322 -5.570 17.732 1.00 96.62 129 ARG A C 1
ATOM 982 O O . ARG A 1 129 ? -2.411 -6.008 17.035 1.00 96.62 129 ARG A O 1
ATOM 989 N N . ALA A 1 130 ? -4.250 -6.354 18.280 1.00 97.38 130 ALA A N 1
ATOM 990 C CA . ALA A 1 130 ? -4.273 -7.801 18.095 1.00 97.38 130 ALA A CA 1
ATOM 991 C C . ALA A 1 130 ? -4.468 -8.190 16.620 1.00 97.38 130 ALA A C 1
ATOM 993 O O . ALA A 1 130 ? -3.817 -9.118 16.141 1.00 97.38 130 ALA A O 1
ATOM 994 N N . VAL A 1 131 ? -5.308 -7.459 15.879 1.00 97.62 131 VAL A N 1
ATOM 995 C CA . VAL A 1 131 ? -5.491 -7.666 14.435 1.00 97.62 131 VAL A CA 1
ATOM 996 C C . VAL A 1 131 ? -4.209 -7.341 13.663 1.00 97.62 131 VAL A C 1
ATOM 998 O O . VAL A 1 131 ? -3.764 -8.167 12.869 1.00 97.62 131 VAL A O 1
ATOM 1001 N N . PHE A 1 132 ? -3.563 -6.200 13.920 1.00 95.44 132 PHE A N 1
ATOM 1002 C CA . PHE A 1 132 ? -2.282 -5.867 13.280 1.00 95.44 132 PHE A CA 1
ATOM 1003 C C . PHE A 1 132 ? -1.199 -6.909 13.596 1.00 95.44 132 PHE A C 1
ATOM 1005 O O . PHE A 1 132 ? -0.480 -7.338 12.698 1.00 95.44 132 PHE A O 1
ATOM 1012 N N . ALA A 1 133 ? -1.121 -7.384 14.842 1.00 95.69 133 ALA A N 1
ATOM 1013 C CA . ALA A 1 133 ? -0.184 -8.436 15.228 1.00 95.69 133 ALA A CA 1
ATOM 1014 C C . ALA A 1 133 ? -0.465 -9.767 14.503 1.00 95.69 133 ALA A C 1
ATOM 1016 O O . ALA A 1 133 ? 0.469 -10.407 14.015 1.00 95.69 133 ALA A O 1
ATOM 1017 N N . LYS A 1 134 ? -1.745 -10.156 14.375 1.00 96.75 134 LYS A N 1
ATOM 1018 C CA . LYS A 1 134 ? -2.182 -11.357 13.637 1.00 96.75 134 LYS A CA 1
ATOM 1019 C C . LYS A 1 134 ? -1.743 -11.327 12.168 1.00 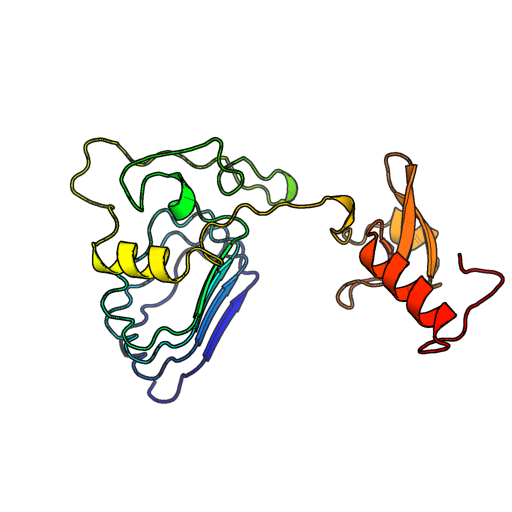96.75 134 LYS A C 1
ATOM 1021 O O . LYS A 1 134 ? -1.444 -12.380 11.614 1.00 96.75 134 LYS A O 1
ATOM 1026 N N . PHE A 1 135 ? -1.700 -10.146 11.550 1.00 96.06 135 PHE A N 1
ATOM 1027 C CA . PHE A 1 135 ? -1.378 -9.956 10.131 1.00 96.06 135 PHE A CA 1
ATOM 1028 C C . PHE A 1 135 ? -0.011 -9.293 9.890 1.00 96.06 135 PHE A C 1
ATOM 1030 O O . PHE A 1 135 ? 0.203 -8.687 8.843 1.00 96.06 135 PHE A O 1
ATOM 1037 N N . SER A 1 136 ? 0.930 -9.420 10.831 1.00 92.88 136 SER A N 1
ATOM 1038 C CA . SER A 1 136 ? 2.235 -8.730 10.816 1.00 92.88 136 SER A CA 1
ATOM 1039 C C . SER A 1 136 ? 3.074 -8.930 9.542 1.00 92.88 136 SER A C 1
ATOM 1041 O O . SER A 1 136 ? 3.869 -8.063 9.190 1.00 92.88 136 SER A O 1
ATOM 1043 N N . SER A 1 137 ? 2.877 -10.031 8.809 1.00 90.44 137 SER A N 1
ATOM 1044 C CA . SER A 1 137 ? 3.565 -10.306 7.539 1.00 90.44 137 SER A CA 1
ATOM 1045 C C . SER A 1 137 ? 3.041 -9.512 6.336 1.00 90.44 137 SER A C 1
ATOM 1047 O O . SER A 1 137 ? 3.663 -9.545 5.279 1.00 90.44 137 SER A O 1
ATOM 1049 N N . SER A 1 138 ? 1.873 -8.875 6.446 1.00 90.44 138 SER A N 1
ATOM 1050 C CA . SER A 1 138 ? 1.205 -8.158 5.347 1.00 90.44 138 SER A CA 1
ATOM 1051 C C . SER A 1 138 ? 0.769 -6.739 5.714 1.00 90.44 138 SER A C 1
ATOM 1053 O O . SER A 1 138 ? 0.256 -6.007 4.861 1.00 90.44 138 SER A O 1
ATOM 1055 N N . VAL A 1 139 ? 0.958 -6.332 6.969 1.00 92.56 139 VAL A N 1
ATOM 1056 C CA . VAL A 1 139 ? 0.681 -4.978 7.453 1.00 92.56 139 VAL A CA 1
ATOM 1057 C C . VAL A 1 139 ? 1.964 -4.305 7.885 1.00 92.56 139 VAL A C 1
ATOM 1059 O O . VAL A 1 139 ? 2.762 -4.884 8.615 1.00 92.56 139 VAL A O 1
ATOM 1062 N N . CYS A 1 140 ? 2.141 -3.060 7.451 1.00 88.88 140 CYS A N 1
ATOM 1063 C CA . CYS A 1 140 ? 3.267 -2.220 7.844 1.00 88.88 140 CYS A CA 1
ATOM 1064 C C . CYS A 1 140 ? 4.645 -2.856 7.595 1.00 88.88 140 CYS A C 1
ATOM 1066 O O . CYS A 1 140 ? 5.628 -2.475 8.225 1.00 88.88 140 CYS A O 1
ATOM 1068 N N . SER A 1 141 ? 4.720 -3.820 6.677 1.00 80.88 141 SER A N 1
ATOM 1069 C CA . SER A 1 141 ? 5.975 -4.434 6.273 1.00 80.88 141 SER A CA 1
ATOM 1070 C C . SER A 1 141 ? 6.773 -3.432 5.450 1.00 80.88 141 SER A C 1
ATOM 1072 O O . SER A 1 141 ? 6.219 -2.751 4.578 1.00 80.88 141 SER A O 1
ATOM 1074 N N . GLU A 1 142 ? 8.071 -3.337 5.731 1.00 69.50 142 GLU A N 1
ATOM 1075 C CA . GLU A 1 142 ? 8.962 -2.504 4.936 1.00 69.50 142 GLU A CA 1
ATOM 1076 C C . GLU A 1 142 ? 8.863 -2.919 3.474 1.00 69.50 142 GLU A C 1
ATOM 1078 O O . GLU A 1 142 ? 8.982 -4.092 3.116 1.00 69.50 142 GLU A O 1
ATOM 1083 N N . THR A 1 143 ? 8.609 -1.934 2.621 1.00 62.12 143 THR A N 1
ATOM 1084 C CA . THR A 1 143 ? 8.684 -2.163 1.189 1.00 62.12 143 THR A CA 1
ATOM 1085 C C . THR A 1 143 ? 10.159 -2.070 0.834 1.00 62.12 143 THR A C 1
ATOM 1087 O O . THR A 1 143 ? 10.714 -0.976 0.761 1.00 62.12 143 THR A O 1
ATOM 1090 N N . THR A 1 144 ? 10.818 -3.211 0.651 1.00 56.91 144 THR A N 1
ATOM 1091 C CA . THR A 1 144 ? 12.075 -3.259 -0.094 1.00 56.91 144 THR A CA 1
ATOM 1092 C C . THR A 1 144 ? 11.733 -2.986 -1.553 1.00 56.91 144 THR A C 1
ATOM 1094 O O . THR A 1 144 ? 11.581 -3.897 -2.362 1.00 56.91 144 THR A O 1
ATOM 1097 N N . GLU A 1 145 ? 11.531 -1.710 -1.889 1.00 56.53 145 GLU A N 1
ATOM 1098 C CA . GLU A 1 145 ? 11.537 -1.280 -3.281 1.00 56.53 145 GLU A CA 1
ATOM 1099 C C . GLU A 1 145 ? 12.923 -1.630 -3.819 1.00 56.53 145 GLU A C 1
ATOM 1101 O O . GLU A 1 145 ? 13.902 -0.957 -3.512 1.00 56.53 145 GLU A O 1
ATOM 1106 N N . VAL A 1 146 ? 13.029 -2.740 -4.551 1.00 62.00 146 VAL A N 1
ATOM 1107 C CA . VAL A 1 146 ? 14.227 -3.050 -5.323 1.00 62.00 146 VAL A CA 1
ATOM 1108 C C . VAL A 1 146 ? 14.072 -2.248 -6.608 1.00 62.00 146 VAL A C 1
ATOM 1110 O O . VAL A 1 146 ? 13.262 -2.649 -7.450 1.00 62.00 146 VAL A O 1
ATOM 1113 N N . PRO A 1 147 ? 14.779 -1.114 -6.781 1.00 64.94 147 PRO A N 1
ATOM 1114 C CA . PRO A 1 147 ? 14.493 -0.178 -7.870 1.00 64.94 147 PRO A CA 1
ATOM 1115 C C . PRO A 1 147 ? 14.634 -0.828 -9.252 1.00 64.94 147 PRO A C 1
ATOM 1117 O O . PRO A 1 147 ? 13.967 -0.439 -10.201 1.00 64.94 147 PRO A O 1
ATOM 1120 N N . GLU A 1 148 ? 15.460 -1.872 -9.349 1.00 72.06 148 GLU A N 1
ATOM 1121 C CA . GLU A 1 148 ? 15.672 -2.676 -10.555 1.00 72.06 148 GLU A CA 1
ATOM 1122 C C . GLU A 1 148 ? 14.454 -3.509 -10.973 1.00 72.06 148 GLU A C 1
ATOM 1124 O O . GLU A 1 148 ? 14.390 -3.956 -12.110 1.00 72.06 148 GLU A O 1
ATOM 1129 N N . THR A 1 149 ? 13.499 -3.752 -10.073 1.00 78.12 149 THR A N 1
ATOM 1130 C CA . THR A 1 149 ? 12.285 -4.544 -10.351 1.00 78.12 149 THR A CA 1
ATOM 1131 C C . THR A 1 149 ? 11.066 -3.684 -10.666 1.00 78.12 149 THR A C 1
ATOM 1133 O O . THR A 1 149 ? 10.010 -4.214 -11.017 1.00 78.12 149 THR A O 1
ATOM 1136 N N . GLN A 1 150 ? 11.193 -2.365 -10.523 1.00 79.25 150 GLN A N 1
ATOM 1137 C CA . GLN A 1 150 ? 10.106 -1.437 -10.769 1.00 79.25 150 GLN A CA 1
ATOM 1138 C C . GLN A 1 150 ? 10.000 -1.134 -12.264 1.00 79.25 150 GLN A C 1
ATOM 1140 O O . GLN A 1 150 ? 10.966 -0.691 -12.881 1.00 79.25 150 GLN A O 1
ATOM 1145 N N . ASP A 1 151 ? 8.806 -1.347 -12.814 1.00 85.19 151 ASP A N 1
ATOM 1146 C CA . ASP A 1 151 ? 8.484 -0.940 -14.183 1.00 85.19 151 ASP A CA 1
ATOM 1147 C C . ASP A 1 151 ? 8.571 0.588 -14.317 1.00 85.19 151 ASP A C 1
ATOM 1149 O O . ASP A 1 151 ? 8.053 1.327 -13.466 1.00 85.19 151 ASP A O 1
ATOM 1153 N N . ASP A 1 152 ? 9.174 1.054 -15.405 1.00 86.00 152 ASP A N 1
ATOM 1154 C CA . ASP A 1 152 ? 9.261 2.471 -15.730 1.00 86.00 152 ASP A CA 1
ATOM 1155 C C . ASP A 1 152 ? 7.937 2.966 -16.338 1.00 86.00 152 ASP A C 1
ATOM 1157 O O . ASP A 1 152 ? 7.205 2.240 -17.015 1.00 86.00 152 ASP A O 1
ATOM 1161 N N . PHE A 1 153 ? 7.613 4.242 -16.116 1.00 86.62 153 PHE A N 1
ATOM 1162 C CA . PHE A 1 153 ? 6.492 4.863 -16.819 1.00 86.62 153 PHE A CA 1
ATOM 1163 C C . PHE A 1 153 ? 6.869 5.129 -18.285 1.00 86.62 153 PHE A C 1
ATOM 1165 O O . PHE A 1 153 ? 8.015 5.507 -18.552 1.00 86.62 153 PHE A O 1
ATOM 1172 N N . PRO A 1 154 ? 5.926 4.972 -19.234 1.00 90.50 154 PRO A N 1
ATOM 1173 C CA . PRO A 1 154 ? 6.159 5.356 -20.617 1.00 90.50 154 PRO A CA 1
ATOM 1174 C C . PRO A 1 154 ? 6.496 6.841 -20.730 1.00 90.50 154 PRO A C 1
ATOM 1176 O O . PRO A 1 154 ? 5.795 7.696 -20.185 1.00 90.50 154 PRO A O 1
ATOM 1179 N N . ASP A 1 155 ? 7.550 7.138 -21.478 1.00 90.69 155 ASP A N 1
ATOM 1180 C CA . ASP A 1 155 ? 7.989 8.491 -21.794 1.00 90.69 155 ASP A CA 1
ATOM 1181 C C . ASP A 1 155 ? 8.306 8.592 -23.294 1.00 90.69 155 ASP A C 1
ATOM 1183 O O . ASP A 1 155 ? 8.422 7.581 -23.992 1.00 90.69 155 ASP A O 1
ATOM 1187 N N . GLN A 1 156 ? 8.368 9.815 -23.821 1.00 92.88 156 GLN A N 1
ATOM 1188 C CA . GLN A 1 156 ? 8.499 10.031 -25.262 1.00 92.88 156 GLN A CA 1
ATOM 1189 C C . GLN A 1 156 ? 9.805 9.457 -25.831 1.00 92.88 156 GLN A C 1
ATOM 1191 O O . GLN A 1 156 ? 9.785 8.879 -26.919 1.00 92.88 156 GLN A O 1
ATOM 1196 N N . ASP A 1 157 ? 10.906 9.557 -25.087 1.00 93.62 157 ASP A N 1
ATOM 1197 C CA . ASP A 1 157 ? 12.216 9.060 -25.513 1.00 93.62 157 ASP A CA 1
ATOM 1198 C C . ASP A 1 157 ? 12.251 7.526 -25.503 1.00 93.62 157 ASP A C 1
ATOM 1200 O O . ASP A 1 157 ? 12.757 6.895 -26.432 1.00 93.62 157 ASP A O 1
ATOM 1204 N N . GLY A 1 158 ? 11.667 6.909 -24.477 1.00 93.44 158 GLY A N 1
ATOM 1205 C CA . GLY A 1 158 ? 11.531 5.466 -24.345 1.00 93.44 158 GLY A CA 1
ATOM 1206 C C . GLY A 1 158 ? 10.643 4.865 -25.430 1.00 93.44 158 GLY A C 1
ATOM 1207 O O . GLY A 1 158 ? 10.989 3.819 -25.975 1.00 93.44 158 GLY A O 1
ATOM 1208 N N . MET A 1 159 ? 9.540 5.526 -25.788 1.00 95.12 159 MET A N 1
ATOM 1209 C CA . MET A 1 159 ? 8.691 5.108 -26.910 1.00 95.12 159 MET A CA 1
ATOM 1210 C C . MET A 1 159 ? 9.424 5.238 -28.254 1.00 95.12 159 MET A C 1
ATOM 1212 O O . MET A 1 159 ? 9.329 4.344 -29.096 1.00 95.12 159 MET A O 1
ATOM 1216 N N . ALA A 1 160 ? 10.192 6.316 -28.448 1.00 95.38 160 ALA A N 1
ATOM 1217 C CA . ALA A 1 160 ? 10.960 6.545 -29.671 1.00 95.38 160 ALA A CA 1
ATOM 1218 C C . ALA A 1 160 ? 12.071 5.503 -29.877 1.00 95.38 160 ALA A C 1
ATOM 1220 O O . ALA A 1 160 ? 12.255 5.037 -30.999 1.00 95.38 160 ALA A O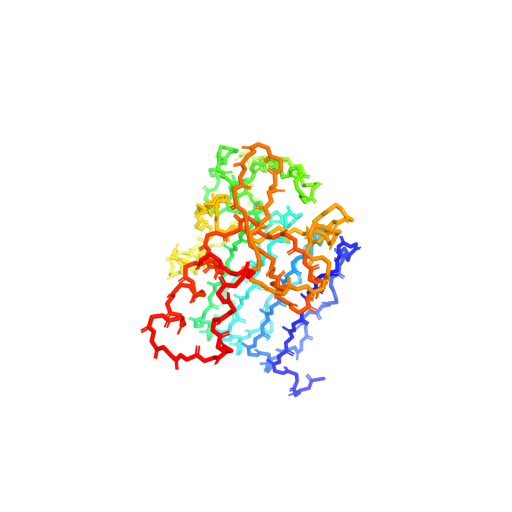 1
ATOM 1221 N N . GLN A 1 161 ? 12.768 5.096 -28.808 1.00 95.06 161 GLN A N 1
ATOM 1222 C CA . GLN A 1 161 ? 13.777 4.029 -28.870 1.00 95.06 161 GLN A CA 1
ATOM 1223 C C . GLN A 1 161 ? 13.192 2.694 -29.340 1.00 95.06 161 GLN A C 1
ATOM 1225 O O . GLN A 1 161 ? 13.858 1.961 -30.062 1.00 95.06 161 GLN A O 1
ATOM 1230 N N . CYS A 1 162 ? 11.955 2.387 -28.943 1.00 94.12 162 CYS A N 1
ATOM 1231 C CA . CYS A 1 162 ? 11.322 1.120 -29.293 1.00 94.12 162 CYS A CA 1
ATOM 1232 C C . CYS A 1 162 ? 10.751 1.094 -30.703 1.00 94.12 162 CYS A C 1
ATOM 1234 O O . CYS A 1 162 ? 10.646 0.021 -31.282 1.00 94.12 162 CYS A O 1
ATOM 1236 N N . ASN A 1 163 ? 10.351 2.245 -31.252 1.00 93.12 163 ASN A N 1
ATOM 1237 C CA . ASN A 1 163 ? 9.823 2.357 -32.615 1.00 93.12 163 ASN A CA 1
ATOM 1238 C C . ASN A 1 163 ? 8.752 1.292 -32.966 1.00 93.12 163 ASN A C 1
ATOM 1240 O O . ASN A 1 163 ? 8.684 0.791 -34.085 1.00 93.12 163 ASN A O 1
ATOM 1244 N N . GLY A 1 164 ? 7.922 0.912 -31.989 1.00 91.00 164 GLY A N 1
ATOM 1245 C CA . GLY A 1 164 ? 6.883 -0.107 -32.167 1.00 91.00 164 GLY A CA 1
ATOM 1246 C C . GLY A 1 164 ? 7.348 -1.569 -32.086 1.00 91.00 164 GLY A C 1
ATOM 1247 O O . GLY A 1 164 ? 6.498 -2.452 -32.170 1.00 91.00 164 GLY A O 1
ATOM 1248 N N . VAL A 1 165 ? 8.640 -1.843 -31.894 1.00 91.25 165 VAL A N 1
ATOM 1249 C CA . VAL A 1 165 ? 9.197 -3.201 -31.820 1.00 91.25 165 VAL A CA 1
ATOM 1250 C C . VAL A 1 165 ? 9.369 -3.633 -30.360 1.00 91.25 165 VAL A C 1
ATOM 1252 O O . VAL A 1 165 ? 9.967 -2.931 -29.542 1.00 91.25 165 VAL A O 1
ATOM 1255 N N . MET A 1 166 ? 8.777 -4.775 -30.002 1.00 91.38 166 MET A N 1
ATOM 1256 C CA . MET A 1 166 ? 8.918 -5.359 -28.665 1.00 91.38 166 MET A CA 1
ATOM 1257 C C . MET A 1 166 ? 10.260 -6.076 -28.515 1.00 91.38 166 MET A C 1
ATOM 1259 O O . MET A 1 166 ? 10.847 -6.537 -29.483 1.00 91.38 166 MET A O 1
ATOM 1263 N N . TYR A 1 167 ? 10.708 -6.212 -27.270 1.00 92.81 167 TYR A N 1
ATOM 1264 C CA . TYR A 1 167 ? 11.864 -7.002 -26.839 1.00 92.81 167 TYR A CA 1
ATOM 1265 C C . TYR A 1 167 ? 13.247 -6.492 -27.272 1.00 92.81 167 TYR A C 1
ATOM 1267 O O . TYR A 1 167 ? 14.258 -7.038 -26.826 1.00 92.81 167 TYR A O 1
ATOM 1275 N N . CYS A 1 168 ? 13.315 -5.402 -28.034 1.00 90.81 168 CYS A N 1
ATOM 1276 C CA . CYS A 1 168 ? 14.581 -4.770 -28.393 1.00 90.81 168 CYS A CA 1
ATOM 1277 C C . CYS A 1 168 ? 15.282 -4.173 -27.176 1.00 90.81 168 CYS A C 1
ATOM 1279 O O . CYS A 1 168 ? 14.639 -3.685 -26.240 1.00 90.81 168 CYS A O 1
ATOM 1281 N N . GLN A 1 169 ? 16.615 -4.173 -27.200 1.00 92.06 169 GLN A N 1
ATOM 1282 C CA . GLN A 1 169 ? 17.397 -3.489 -26.177 1.00 92.06 169 GLN A CA 1
ATOM 1283 C C . GLN A 1 169 ? 17.191 -1.977 -26.266 1.00 92.06 169 GLN A C 1
ATOM 1285 O O . GLN A 1 169 ? 17.252 -1.391 -27.344 1.00 92.06 169 GLN A O 1
ATOM 1290 N N . CYS A 1 170 ? 17.049 -1.331 -25.118 1.00 93.12 170 CYS A N 1
ATOM 1291 C CA . CYS A 1 170 ? 16.978 0.121 -25.018 1.00 93.12 170 CYS A CA 1
ATOM 1292 C C . CYS A 1 170 ? 17.762 0.609 -23.791 1.00 93.12 170 CYS A C 1
ATOM 1294 O O . CYS A 1 170 ? 18.252 -0.197 -22.994 1.00 93.12 170 CYS A O 1
ATOM 1296 N N . VAL A 1 171 ? 17.928 1.925 -23.638 1.00 92.38 171 VAL A N 1
ATOM 1297 C CA . VAL A 1 171 ? 18.719 2.518 -22.550 1.00 92.38 171 VAL A CA 1
ATOM 1298 C C . VAL A 1 171 ? 17.915 3.587 -21.812 1.00 92.38 171 VAL A C 1
ATOM 1300 O O . VAL A 1 171 ? 17.340 4.495 -22.414 1.00 92.38 171 VAL A O 1
ATOM 1303 N N . LYS A 1 172 ? 17.914 3.494 -20.480 1.00 88.62 172 LYS A N 1
ATOM 1304 C CA . LYS A 1 172 ? 17.371 4.499 -19.556 1.00 88.62 172 LYS A CA 1
ATOM 1305 C C . LYS A 1 172 ? 18.490 5.382 -18.979 1.00 88.62 172 LYS A C 1
ATOM 1307 O O . LYS A 1 172 ? 19.660 4.978 -18.980 1.00 88.62 172 LYS A O 1
ATOM 1312 N N . PRO A 1 173 ? 18.157 6.579 -18.450 1.00 84.81 173 PRO A N 1
ATOM 1313 C CA . PRO A 1 173 ? 19.120 7.439 -17.766 1.00 84.81 173 PRO A CA 1
ATOM 1314 C C . PRO A 1 173 ? 19.962 6.677 -16.731 1.00 84.81 173 PRO A C 1
ATOM 1316 O O . PRO A 1 173 ? 19.458 5.811 -16.016 1.00 84.81 173 PRO A O 1
ATOM 1319 N N . GLY A 1 174 ? 21.257 6.997 -16.658 1.00 83.06 174 GLY A N 1
ATOM 1320 C CA . GLY A 1 174 ? 22.213 6.270 -15.813 1.00 83.06 174 GLY A CA 1
ATOM 1321 C C . GLY A 1 174 ? 22.763 4.979 -16.433 1.00 83.06 174 GLY A C 1
ATOM 1322 O O . GLY A 1 174 ? 23.268 4.135 -15.700 1.00 83.06 174 GLY A O 1
ATOM 1323 N N . ASN A 1 175 ? 22.675 4.820 -17.761 1.00 83.25 175 ASN A N 1
ATOM 1324 C CA . ASN A 1 175 ? 23.129 3.638 -18.513 1.00 83.25 175 ASN A CA 1
ATOM 1325 C C . ASN A 1 175 ? 22.484 2.320 -18.051 1.00 83.25 175 ASN A C 1
ATOM 1327 O O . ASN A 1 175 ? 23.078 1.247 -18.175 1.00 83.25 175 ASN A O 1
ATOM 1331 N N . ARG A 1 176 ? 21.252 2.387 -17.535 1.00 86.56 176 ARG A N 1
ATOM 1332 C CA . ARG A 1 176 ? 20.463 1.187 -17.249 1.00 86.56 176 ARG A CA 1
ATOM 1333 C C . ARG A 1 176 ? 20.000 0.578 -18.566 1.00 86.56 176 ARG A C 1
ATOM 1335 O O . ARG A 1 176 ? 19.298 1.232 -19.336 1.00 86.56 176 ARG A O 1
ATOM 1342 N N . ILE A 1 177 ? 20.402 -0.667 -18.809 1.00 89.25 177 ILE A N 1
ATOM 1343 C CA . ILE A 1 177 ? 19.920 -1.454 -19.945 1.00 89.25 177 ILE A CA 1
ATOM 1344 C C . ILE A 1 177 ? 18.479 -1.862 -19.653 1.00 89.25 177 ILE A C 1
ATOM 1346 O O . ILE A 1 177 ? 18.202 -2.465 -18.616 1.00 89.25 177 ILE A O 1
ATOM 1350 N N . GLY A 1 178 ? 17.585 -1.519 -20.569 1.00 92.50 178 GLY A N 1
ATOM 1351 C CA . GLY A 1 178 ? 16.189 -1.915 -20.553 1.00 92.50 178 GLY A CA 1
ATOM 1352 C C . GLY A 1 178 ? 15.828 -2.766 -21.761 1.00 92.50 178 GLY A C 1
ATOM 1353 O O . GLY A 1 178 ? 16.659 -3.073 -22.621 1.00 92.50 178 GLY A O 1
ATOM 1354 N N . MET A 1 179 ? 14.554 -3.120 -21.824 1.00 94.19 179 MET A N 1
ATOM 1355 C CA . MET A 1 179 ? 13.943 -3.820 -22.938 1.00 94.19 179 MET A CA 1
ATOM 1356 C C . MET A 1 179 ? 12.650 -3.111 -23.321 1.00 94.19 179 MET A C 1
ATOM 1358 O O . MET A 1 179 ? 11.881 -2.684 -22.460 1.00 94.19 179 MET A O 1
ATOM 1362 N N . CYS A 1 180 ? 12.402 -2.999 -24.619 1.00 94.56 180 CYS A N 1
ATOM 1363 C CA . CYS A 1 180 ? 11.148 -2.489 -25.139 1.00 94.56 180 CYS A CA 1
ATOM 1364 C C . CYS A 1 180 ? 10.011 -3.418 -24.740 1.00 94.56 180 CYS A C 1
ATOM 1366 O O . CYS A 1 180 ? 9.884 -4.538 -25.234 1.00 94.56 180 CYS A O 1
ATOM 1368 N N . TYR A 1 181 ? 9.202 -2.969 -23.791 1.00 93.62 181 TYR A N 1
ATOM 1369 C CA . TYR A 1 181 ? 8.153 -3.785 -23.218 1.00 93.62 181 TYR A CA 1
ATOM 1370 C C . TYR A 1 181 ? 6.955 -2.926 -22.841 1.00 93.62 181 TYR A C 1
ATOM 1372 O O . TYR A 1 181 ? 7.028 -1.706 -22.707 1.00 93.62 181 TYR A O 1
ATOM 1380 N N . ASN A 1 182 ? 5.818 -3.589 -22.702 1.00 91.44 182 ASN A N 1
ATOM 1381 C CA . ASN A 1 182 ? 4.580 -2.970 -22.286 1.00 91.44 182 ASN A CA 1
ATOM 1382 C C . ASN A 1 182 ? 4.144 -3.571 -20.942 1.00 91.44 182 ASN A C 1
ATOM 1384 O O . ASN A 1 182 ? 3.337 -4.511 -20.911 1.00 91.44 182 ASN A O 1
ATOM 1388 N N . PRO A 1 183 ? 4.659 -3.056 -19.813 1.00 82.38 183 PRO A N 1
ATOM 1389 C CA . PRO A 1 183 ? 4.106 -3.415 -18.523 1.00 82.38 183 PRO A CA 1
ATOM 1390 C C . PRO A 1 183 ? 2.684 -2.843 -18.415 1.00 82.38 183 PRO A C 1
ATOM 1392 O O . PRO A 1 183 ? 2.434 -1.673 -18.696 1.00 82.38 183 PRO A O 1
ATOM 1395 N N . ARG A 1 184 ? 1.735 -3.667 -17.955 1.00 80.75 184 ARG A N 1
ATOM 1396 C CA . ARG A 1 184 ? 0.357 -3.252 -17.608 1.00 80.75 184 ARG A CA 1
ATOM 1397 C C . ARG A 1 184 ? -0.507 -2.759 -18.779 1.00 80.75 184 ARG A C 1
ATOM 1399 O O . ARG A 1 184 ? -1.471 -2.039 -18.540 1.00 80.75 184 ARG A O 1
ATOM 1406 N N . MET A 1 185 ? -0.214 -3.174 -20.014 1.00 86.38 185 MET A N 1
ATOM 1407 C CA . MET A 1 185 ? -0.985 -2.789 -21.213 1.00 86.38 185 MET A CA 1
ATOM 1408 C C . MET A 1 185 ? -0.999 -1.264 -21.476 1.00 86.38 185 MET A C 1
ATOM 1410 O O . MET A 1 185 ? -1.940 -0.738 -22.067 1.00 86.38 185 MET A O 1
ATOM 1414 N N . MET A 1 186 ? 0.039 -0.553 -21.031 1.00 86.31 186 MET A N 1
ATOM 1415 C CA . MET A 1 186 ? 0.332 0.843 -21.363 1.00 86.31 186 MET A CA 1
ATOM 1416 C C . MET A 1 186 ? 0.918 0.986 -22.788 1.00 86.31 186 MET A C 1
ATOM 1418 O O . MET A 1 186 ? 0.756 0.109 -23.633 1.00 86.31 186 MET A O 1
ATOM 1422 N N . ALA A 1 187 ? 1.564 2.110 -23.110 1.00 91.25 187 ALA A N 1
ATOM 1423 C CA . ALA A 1 187 ? 2.293 2.256 -24.372 1.00 91.25 187 ALA A CA 1
ATOM 1424 C C . ALA A 1 187 ? 3.582 1.413 -24.367 1.00 91.25 187 ALA A C 1
ATOM 1426 O O . ALA A 1 187 ? 4.218 1.262 -23.324 1.00 91.25 187 ALA A O 1
ATOM 1427 N N . LEU A 1 188 ? 3.983 0.899 -25.534 1.00 94.50 188 LEU A N 1
ATOM 1428 C CA . LEU A 1 188 ? 5.279 0.243 -25.700 1.00 94.50 188 LEU A CA 1
ATOM 1429 C C . LEU A 1 188 ? 6.395 1.277 -25.540 1.00 94.50 188 LEU A C 1
ATOM 1431 O O . LEU A 1 188 ? 6.508 2.200 -26.344 1.00 94.50 188 LEU A O 1
ATOM 1435 N N . SER A 1 189 ? 7.212 1.112 -24.509 1.00 95.31 189 SER A N 1
ATOM 1436 C CA . SER A 1 189 ? 8.294 2.029 -24.169 1.00 95.31 189 SER A CA 1
ATOM 1437 C C . SER A 1 189 ? 9.483 1.241 -23.640 1.00 95.31 189 SER A C 1
ATOM 1439 O O . SER A 1 189 ? 9.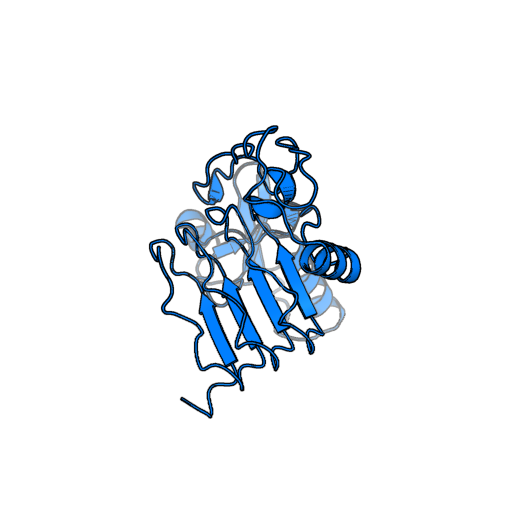355 0.085 -23.235 1.00 95.31 189 SER A O 1
ATOM 1441 N N . CYS A 1 190 ? 10.651 1.876 -23.626 1.00 94.31 190 CYS A N 1
ATOM 1442 C CA . CYS A 1 190 ? 11.802 1.331 -22.937 1.00 94.31 190 CYS A CA 1
ATOM 1443 C C . CYS A 1 190 ? 11.477 1.137 -21.452 1.00 94.31 190 CYS A C 1
ATOM 1445 O O . CYS A 1 190 ? 11.121 2.108 -20.776 1.00 94.31 190 CYS A O 1
ATOM 1447 N N . ASP A 1 191 ? 11.609 -0.094 -20.965 1.00 92.44 191 ASP A N 1
ATOM 1448 C CA . ASP A 1 191 ? 11.411 -0.464 -19.570 1.00 92.44 191 ASP A CA 1
ATOM 1449 C C . ASP A 1 191 ? 12.707 -1.054 -19.003 1.00 92.44 191 ASP A C 1
ATOM 1451 O O . ASP A 1 191 ? 13.294 -1.980 -19.563 1.00 92.44 191 ASP A O 1
ATOM 1455 N N . GLY A 1 192 ? 13.196 -0.472 -17.913 1.00 90.56 192 GLY A N 1
ATOM 1456 C CA . GLY A 1 192 ? 14.438 -0.857 -17.258 1.00 90.56 192 GLY A CA 1
ATOM 1457 C C . GLY A 1 192 ? 14.262 -1.882 -16.140 1.00 90.56 192 GLY A C 1
ATOM 1458 O O . GLY A 1 192 ? 15.191 -2.016 -15.336 1.00 90.56 192 GLY A O 1
ATOM 1459 N N . SER A 1 193 ? 13.102 -2.536 -16.018 1.00 89.06 193 SER A N 1
ATOM 1460 C CA . SER A 1 193 ? 12.874 -3.578 -15.019 1.00 89.06 193 SER A CA 1
ATOM 1461 C C . SER A 1 193 ? 13.573 -4.875 -15.423 1.00 89.06 193 SER A C 1
ATOM 1463 O O . SER A 1 193 ? 13.485 -5.350 -16.558 1.00 89.06 193 SER A O 1
ATOM 1465 N N . ILE A 1 194 ? 14.243 -5.517 -14.468 1.00 89.44 194 ILE A N 1
ATOM 1466 C CA . ILE A 1 194 ? 14.898 -6.811 -14.694 1.00 89.44 194 ILE A CA 1
ATOM 1467 C C . ILE A 1 194 ? 13.885 -7.951 -14.852 1.00 89.44 194 ILE A C 1
ATOM 1469 O O . ILE A 1 194 ? 14.227 -9.000 -15.403 1.00 89.44 194 ILE A O 1
ATOM 1473 N N . LEU A 1 195 ? 12.647 -7.776 -14.369 1.00 90.06 195 LEU A N 1
ATOM 1474 C CA . LEU A 1 195 ? 11.649 -8.845 -14.338 1.00 90.06 195 LEU A CA 1
ATOM 1475 C C . LEU A 1 195 ? 11.123 -9.192 -15.741 1.00 90.06 195 LEU A C 1
ATOM 1477 O O . LEU A 1 195 ? 11.186 -10.376 -16.093 1.00 90.06 195 LEU A O 1
ATOM 1481 N N . PRO A 1 196 ? 10.680 -8.233 -16.585 1.00 91.19 196 PRO A N 1
ATOM 1482 C CA . PRO A 1 196 ? 10.327 -8.521 -17.975 1.00 91.19 196 PRO A CA 1
ATOM 1483 C C . PRO A 1 196 ? 11.490 -9.114 -18.775 1.00 91.19 196 PRO A C 1
ATOM 1485 O O . PRO A 1 196 ? 11.286 -10.055 -19.539 1.00 91.19 196 PRO A O 1
ATOM 1488 N N . ILE A 1 197 ? 12.718 -8.632 -18.556 1.00 90.94 197 ILE A N 1
ATOM 1489 C CA . ILE A 1 197 ? 13.921 -9.138 -19.236 1.00 90.94 197 ILE A CA 1
ATOM 1490 C C . ILE A 1 197 ? 14.176 -10.605 -18.865 1.00 90.94 197 ILE A C 1
ATOM 1492 O O . ILE A 1 197 ? 14.376 -11.454 -19.736 1.00 90.94 197 ILE A O 1
ATOM 1496 N N . ALA A 1 198 ? 14.160 -10.931 -17.570 1.00 92.25 198 ALA A N 1
ATOM 1497 C CA . ALA A 1 198 ? 14.341 -12.301 -17.092 1.00 92.25 198 ALA A CA 1
ATOM 1498 C C . ALA A 1 198 ? 13.221 -13.229 -17.589 1.00 92.25 198 ALA A C 1
ATOM 1500 O O . ALA A 1 198 ? 13.485 -14.366 -17.988 1.00 92.25 198 ALA A O 1
ATOM 1501 N N . MET A 1 199 ? 11.984 -12.727 -17.608 1.00 92.44 199 MET A N 1
ATOM 1502 C CA . MET A 1 199 ? 10.826 -13.425 -18.155 1.00 92.44 199 MET A CA 1
ATOM 1503 C C . MET A 1 199 ? 11.014 -13.728 -19.650 1.00 92.44 199 MET A C 1
ATOM 1505 O O . MET A 1 199 ? 10.890 -14.892 -20.034 1.00 92.44 199 MET A O 1
ATOM 1509 N N . ARG A 1 200 ? 11.415 -12.749 -20.476 1.00 92.56 200 ARG A N 1
ATOM 1510 C CA . ARG A 1 200 ? 11.649 -12.954 -21.917 1.00 92.56 200 ARG A CA 1
ATOM 1511 C C . ARG A 1 200 ? 12.776 -13.952 -22.180 1.00 92.56 200 ARG A C 1
ATOM 1513 O O . ARG A 1 200 ? 12.602 -14.887 -22.958 1.00 92.56 200 ARG A O 1
ATOM 1520 N N . LYS A 1 201 ? 13.897 -13.850 -21.457 1.00 91.31 201 LYS A N 1
ATOM 1521 C CA . LYS A 1 201 ? 15.002 -14.828 -21.546 1.00 91.31 201 LYS A CA 1
ATOM 1522 C C . LYS A 1 201 ? 14.539 -16.256 -21.255 1.00 91.31 201 LYS A C 1
ATOM 1524 O O . LYS A 1 201 ? 14.988 -17.204 -21.901 1.00 91.31 201 LYS A O 1
ATOM 1529 N N . ARG A 1 202 ? 13.631 -16.423 -20.289 1.00 94.12 202 ARG A N 1
ATOM 1530 C CA . ARG A 1 202 ? 13.035 -17.724 -19.971 1.00 94.12 202 ARG A CA 1
ATOM 1531 C C . ARG A 1 202 ? 12.098 -18.213 -21.075 1.00 94.12 202 ARG A C 1
ATOM 1533 O O . ARG A 1 202 ? 12.198 -19.378 -21.444 1.00 94.12 202 ARG A O 1
ATOM 1540 N N . GLN A 1 203 ? 11.251 -17.340 -21.622 1.00 93.50 203 GLN A N 1
ATOM 1541 C CA . GLN A 1 203 ? 10.368 -17.660 -22.749 1.00 93.50 203 GLN A CA 1
ATOM 1542 C C . GLN A 1 203 ? 11.144 -18.199 -23.957 1.00 93.50 203 GLN A C 1
ATOM 1544 O O . GLN A 1 203 ? 10.806 -19.261 -24.477 1.00 93.50 203 GLN A O 1
ATOM 1549 N N . ILE A 1 204 ? 12.237 -17.524 -24.332 1.00 92.06 204 ILE A N 1
ATOM 1550 C CA . ILE A 1 204 ? 13.132 -17.950 -25.418 1.00 92.06 204 ILE A CA 1
ATOM 1551 C C . ILE A 1 204 ? 13.732 -19.328 -25.112 1.00 92.06 204 ILE A C 1
ATOM 1553 O O . ILE A 1 204 ? 13.700 -20.223 -25.953 1.00 92.06 204 ILE A O 1
ATOM 1557 N N . LYS A 1 205 ? 14.255 -19.529 -23.895 1.00 93.56 205 LYS A N 1
ATOM 1558 C CA . LYS A 1 205 ? 14.868 -20.802 -23.483 1.00 93.56 205 LYS A CA 1
ATOM 1559 C C . LYS A 1 205 ? 13.879 -21.973 -23.506 1.00 93.56 205 LYS A C 1
ATOM 1561 O O . LYS A 1 205 ? 14.273 -23.093 -23.822 1.00 93.56 205 LYS A O 1
ATOM 1566 N N . GLU A 1 206 ? 12.629 -21.729 -23.128 1.00 96.00 206 GLU A N 1
ATOM 1567 C CA . GLU A 1 206 ? 11.576 -22.747 -23.045 1.00 96.00 206 GLU A CA 1
ATOM 1568 C C . GLU A 1 206 ? 10.772 -22.891 -24.354 1.00 96.00 206 GLU A C 1
ATOM 1570 O O . GLU A 1 206 ? 9.920 -23.771 -24.436 1.00 96.00 206 GLU A O 1
ATOM 1575 N N . ASN A 1 207 ? 11.065 -22.089 -25.389 1.00 92.06 207 ASN A N 1
ATOM 1576 C CA . ASN A 1 207 ? 10.316 -22.016 -26.652 1.00 92.06 207 ASN A CA 1
ATOM 1577 C C . ASN A 1 207 ? 8.808 -21.772 -26.447 1.00 92.06 207 ASN A C 1
ATOM 1579 O O . ASN A 1 207 ? 7.967 -22.432 -27.059 1.00 92.06 207 ASN A O 1
ATOM 1583 N N . VAL A 1 208 ? 8.462 -20.822 -25.574 1.00 93.12 208 VAL A N 1
ATOM 1584 C CA . VAL A 1 208 ? 7.073 -20.427 -25.289 1.00 93.12 208 VAL A CA 1
ATOM 1585 C C . VAL A 1 208 ? 6.844 -18.949 -25.605 1.00 93.12 208 VAL A C 1
ATOM 1587 O O . VAL A 1 208 ? 7.704 -18.115 -25.342 1.00 93.12 208 VAL A O 1
ATOM 1590 N N . GLY A 1 209 ? 5.661 -18.610 -26.122 1.00 86.88 209 GLY A N 1
ATOM 1591 C CA . GLY A 1 209 ? 5.313 -17.237 -26.509 1.00 86.88 209 GLY A CA 1
ATOM 1592 C C . GLY A 1 209 ? 5.754 -16.878 -27.930 1.00 86.88 209 GLY A C 1
ATOM 1593 O O . GLY A 1 209 ? 5.856 -17.751 -28.792 1.00 86.88 209 GLY A O 1
ATOM 1594 N N . GLU A 1 210 ? 5.970 -15.586 -28.183 1.00 85.94 210 GLU A N 1
ATOM 1595 C CA . GLU A 1 210 ? 6.420 -15.101 -29.493 1.00 85.94 210 GLU A CA 1
ATOM 1596 C C . GLU A 1 210 ? 7.842 -15.605 -29.799 1.00 85.94 210 GLU A C 1
ATOM 1598 O O . GLU A 1 210 ? 8.702 -15.534 -28.911 1.00 85.94 210 GLU A O 1
ATOM 1603 N N . PRO A 1 211 ? 8.115 -16.115 -31.017 1.00 84.19 211 PRO A N 1
ATOM 1604 C CA . PRO A 1 211 ? 9.455 -16.536 -31.414 1.00 84.19 211 PRO A CA 1
ATOM 1605 C C . PRO A 1 211 ? 10.478 -15.414 -31.235 1.00 84.19 211 PRO A C 1
ATOM 1607 O O . PRO A 1 211 ? 10.149 -14.246 -31.410 1.00 84.19 211 PRO A O 1
ATOM 1610 N N . ARG A 1 212 ? 11.720 -15.772 -30.898 1.00 81.62 212 ARG A N 1
ATOM 1611 C CA . ARG A 1 212 ? 12.815 -14.801 -30.813 1.00 81.62 212 ARG A CA 1
ATOM 1612 C C . ARG A 1 212 ? 13.069 -14.186 -32.187 1.00 81.62 212 ARG A C 1
ATOM 1614 O O . ARG A 1 212 ? 13.364 -14.934 -33.121 1.00 81.62 212 ARG A O 1
ATOM 1621 N N . ASP A 1 213 ? 13.069 -12.860 -32.276 1.00 78.44 213 ASP A N 1
ATOM 1622 C CA . ASP A 1 213 ? 13.685 -12.166 -33.407 1.00 78.44 213 ASP A CA 1
ATOM 1623 C C . ASP A 1 213 ? 15.214 -12.082 -33.200 1.00 78.44 213 ASP A C 1
ATOM 1625 O O . ASP A 1 213 ? 15.681 -11.421 -32.271 1.00 78.44 213 ASP A O 1
ATOM 1629 N N . PRO A 1 214 ? 16.036 -12.770 -34.013 1.00 71.88 214 PRO A N 1
ATOM 1630 C CA . PRO A 1 214 ? 17.486 -12.777 -33.839 1.00 71.88 214 PRO A CA 1
ATOM 1631 C C . PRO A 1 214 ? 18.170 -11.455 -34.226 1.00 71.88 214 PRO A C 1
ATOM 1633 O O . PRO A 1 214 ? 19.363 -11.314 -33.964 1.00 71.88 214 PRO A O 1
ATOM 1636 N N . ILE A 1 215 ? 17.463 -10.530 -34.881 1.00 66.94 215 ILE A N 1
ATOM 1637 C CA . ILE A 1 215 ? 17.995 -9.240 -35.340 1.00 66.94 215 ILE A CA 1
ATOM 1638 C C . ILE A 1 215 ? 17.762 -8.164 -34.277 1.00 66.94 215 ILE A C 1
ATOM 1640 O O . ILE A 1 215 ? 18.641 -7.340 -34.027 1.00 66.94 215 ILE A O 1
ATOM 1644 N N . GLU A 1 216 ? 16.589 -8.195 -33.652 1.00 66.38 216 GLU A N 1
ATOM 1645 C CA . GLU A 1 216 ? 16.101 -7.142 -32.759 1.00 66.38 216 GLU A CA 1
ATOM 1646 C C . GLU A 1 216 ? 16.271 -7.508 -31.261 1.00 66.38 216 GLU A C 1
ATOM 1648 O O . GLU A 1 216 ? 16.480 -6.614 -30.438 1.00 66.38 216 GLU A O 1
ATOM 1653 N N . GLU A 1 217 ? 16.256 -8.800 -30.878 1.00 65.31 217 GLU A N 1
ATOM 1654 C CA . GLU A 1 217 ? 16.226 -9.237 -29.464 1.00 65.31 217 GLU A CA 1
ATOM 1655 C C . GLU A 1 217 ? 17.573 -9.658 -28.845 1.00 65.31 217 GLU A C 1
ATOM 1657 O O . GLU A 1 217 ? 18.377 -10.388 -29.443 1.00 65.31 217 GLU A O 1
ATOM 1662 N N . VAL A 1 218 ? 17.737 -9.312 -27.557 1.00 57.88 218 VAL A N 1
ATOM 1663 C CA . VAL A 1 218 ? 18.860 -9.707 -26.674 1.00 57.88 218 VAL A CA 1
ATOM 1664 C C . VAL A 1 218 ? 18.780 -11.172 -26.241 1.00 57.88 218 VAL A C 1
ATOM 1666 O O . VAL A 1 218 ? 17.849 -11.529 -25.486 1.00 57.88 218 VAL A O 1
#

Secondary structure (DSSP, 8-state):
-----EEEEE--TT---PPP-TT-TT--EEEEES-TT---PPP-TT-TT--EEEEES-TT---PPP-TT-TT--EEEEES--GGGTBSTTTS-B-TTSTTTS-BTTTTBPPP-PPPTT-SSSPPPHHHHHHHHHTTTTBS------GGGSPPPP-HHHHHHHTT-SSBEEEETTTEEEEEE-GGG---EEE--HHHHHHHHHHHHHT-SSPP-TTTB-

Organism: Globisporangium ultimum (strain ATCC 200006 / CBS 805.95 / DAOM BR144) (NCBI:txid431595)

Foldseek 3Di:
DQPAAEDADEDPQPDAEDPACPPVLNHAEDHDYNPQNHQEDHACQSVQNHQYDHAYNPANYQAHHACVSPNNHNYYAADNAHNVLAQCQEPLHHDQVQPNQDDDPPSRHHGHHHDDNPDPDSHHDPRRNVVCVVHVVRHSDRPPPPVQADWDDADPVFLVQCVVPFQAWDADPPRQIFTQDDPPNDHGGTTRHVVVVVVVVVCQVVVHDDHDDPVGHD

InterPro domains:
  IPR032675 Leucine-rich repeat domain superfamily [G3DSA:3.80.10.10] (2-172)
  IPR058256 WLGC domain [PF26605] (159-217)